Protein AF-A0A933Z7Z1-F1 (afdb_monomer_lite)

Structure (mmCIF, N/CA/C/O backbone):
data_AF-A0A933Z7Z1-F1
#
_entry.id   AF-A0A933Z7Z1-F1
#
loop_
_atom_site.group_PDB
_atom_site.id
_atom_site.type_symbol
_atom_site.label_atom_id
_atom_site.label_alt_id
_atom_site.label_comp_id
_atom_site.label_asym_id
_atom_site.label_entity_id
_atom_site.label_seq_id
_atom_site.pdbx_PDB_ins_code
_atom_site.Cartn_x
_atom_site.Cartn_y
_atom_site.Cartn_z
_atom_site.occupancy
_atom_site.B_iso_or_equiv
_atom_site.auth_seq_id
_atom_site.auth_comp_id
_atom_site.auth_asym_id
_atom_site.auth_atom_id
_atom_site.pdbx_PDB_model_num
ATOM 1 N N . MET A 1 1 ? -9.895 -40.634 -43.047 1.00 36.59 1 MET A N 1
ATOM 2 C CA . MET A 1 1 ? -11.285 -40.213 -43.325 1.00 36.59 1 MET A CA 1
ATOM 3 C C . MET A 1 1 ? -11.579 -38.973 -42.491 1.00 36.59 1 MET A C 1
ATOM 5 O O . MET A 1 1 ? -11.806 -39.100 -41.298 1.00 36.59 1 MET A O 1
ATOM 9 N N . ALA A 1 2 ? -11.472 -37.780 -43.078 1.00 36.31 2 ALA A N 1
ATOM 10 C CA . ALA A 1 2 ? -11.811 -36.529 -42.400 1.00 36.31 2 ALA A CA 1
ATOM 11 C C . ALA A 1 2 ? -13.317 -36.287 -42.563 1.00 36.31 2 ALA A C 1
ATOM 13 O O . ALA A 1 2 ? -13.794 -36.139 -43.687 1.00 36.31 2 ALA A O 1
ATOM 14 N N . GLN A 1 3 ? -14.076 -36.314 -41.466 1.00 49.69 3 GLN A N 1
ATOM 15 C CA . GLN A 1 3 ? -15.500 -35.992 -41.510 1.00 49.69 3 GLN A CA 1
ATOM 16 C C . GLN A 1 3 ? -15.696 -34.476 -41.423 1.00 49.69 3 GLN A C 1
ATOM 18 O O . GLN A 1 3 ? -15.284 -33.830 -40.462 1.00 49.69 3 GLN A O 1
ATOM 23 N N . ASN A 1 4 ? -16.332 -33.918 -42.453 1.00 44.47 4 ASN A N 1
ATOM 24 C CA . ASN A 1 4 ? -16.727 -32.517 -42.530 1.00 44.47 4 ASN A CA 1
ATOM 25 C C . ASN A 1 4 ? -17.826 -32.217 -41.500 1.00 44.47 4 ASN A C 1
ATOM 27 O O . ASN A 1 4 ? -18.989 -32.570 -41.700 1.00 44.47 4 ASN A O 1
ATOM 31 N N . ILE A 1 5 ? -17.478 -31.522 -40.416 1.00 64.44 5 ILE A N 1
ATOM 32 C CA . ILE A 1 5 ? -18.465 -30.954 -39.492 1.00 64.44 5 ILE A CA 1
ATOM 33 C C . ILE A 1 5 ? -19.150 -29.784 -40.204 1.00 64.44 5 ILE A C 1
ATOM 35 O O . ILE A 1 5 ? -18.519 -28.783 -40.543 1.00 64.44 5 ILE A O 1
ATOM 39 N N . SER A 1 6 ? -20.454 -29.905 -40.462 1.00 68.56 6 SER A N 1
ATOM 40 C CA . SER A 1 6 ? -21.201 -28.836 -41.130 1.00 68.56 6 SER A CA 1
ATOM 41 C C . SER A 1 6 ? -21.311 -27.593 -40.237 1.00 68.56 6 SER A C 1
ATOM 43 O O . SER A 1 6 ? -21.517 -27.690 -39.025 1.00 68.56 6 SER A O 1
ATOM 45 N N . ARG A 1 7 ? -21.266 -26.403 -40.852 1.00 59.22 7 ARG A N 1
ATOM 46 C CA . ARG A 1 7 ? -21.430 -25.095 -40.182 1.00 59.22 7 ARG A CA 1
ATOM 47 C C . ARG A 1 7 ? -22.695 -24.997 -39.313 1.00 59.22 7 ARG A C 1
ATOM 49 O O . ARG A 1 7 ? -22.734 -24.225 -38.362 1.00 59.22 7 ARG A O 1
ATOM 56 N N . ARG A 1 8 ? -23.721 -25.805 -39.601 1.00 59.16 8 ARG A N 1
ATOM 57 C CA . ARG A 1 8 ? -24.982 -25.843 -38.846 1.00 59.16 8 ARG A CA 1
ATOM 58 C C . ARG A 1 8 ? -24.877 -26.662 -37.547 1.00 59.16 8 ARG A C 1
ATOM 60 O O . ARG A 1 8 ? -25.609 -26.376 -36.606 1.00 59.16 8 ARG A O 1
ATOM 67 N N . ALA A 1 9 ? -23.957 -27.628 -37.472 1.00 55.75 9 ALA A N 1
ATOM 68 C CA . ALA A 1 9 ? -23.668 -28.374 -36.244 1.00 55.75 9 ALA A CA 1
ATOM 69 C C . ALA A 1 9 ? -22.884 -27.515 -35.239 1.00 55.75 9 ALA A C 1
ATOM 71 O O . ALA A 1 9 ? -23.232 -27.507 -34.064 1.00 55.75 9 ALA A O 1
ATOM 72 N N . PHE A 1 10 ? -21.926 -26.710 -35.717 1.00 57.19 10 PHE A N 1
ATOM 73 C CA . PHE A 1 10 ? -21.136 -25.790 -34.887 1.00 57.19 10 PHE A CA 1
ATOM 74 C C . PHE A 1 10 ? -21.999 -24.721 -34.191 1.00 57.19 10 PHE A C 1
ATOM 76 O O . PHE A 1 10 ? -21.792 -24.407 -33.023 1.00 57.19 10 PHE A O 1
ATOM 83 N N . LEU A 1 11 ? -23.023 -24.202 -34.878 1.00 54.31 11 LEU A N 1
ATOM 84 C CA . LEU A 1 11 ? -23.944 -23.217 -34.296 1.00 54.31 11 LEU A CA 1
ATOM 85 C C . LEU A 1 11 ? -24.922 -23.829 -33.279 1.00 54.31 11 LEU A C 1
ATOM 87 O O . LEU A 1 11 ? -25.350 -23.134 -32.362 1.00 54.31 11 LEU A O 1
ATOM 91 N N . LYS A 1 12 ? -25.253 -25.124 -33.391 1.00 45.31 12 LYS A N 1
ATOM 92 C CA . LYS A 1 12 ? -26.105 -25.809 -32.405 1.00 45.31 12 LYS A CA 1
ATOM 93 C C . LYS A 1 12 ? -25.340 -26.210 -31.143 1.00 45.31 12 LYS A C 1
ATOM 95 O O . LYS A 1 12 ? -25.889 -26.062 -30.058 1.00 45.31 12 LYS A O 1
ATOM 100 N N . THR A 1 13 ? -24.088 -26.654 -31.260 1.00 46.94 13 THR A N 1
ATOM 101 C CA . THR A 1 13 ? -23.236 -26.930 -30.089 1.00 46.94 13 THR A CA 1
ATOM 102 C C . THR A 1 13 ? -22.734 -25.654 -29.410 1.00 46.94 13 THR A C 1
ATOM 104 O O . THR A 1 13 ? -22.536 -25.653 -28.196 1.00 46.94 13 THR A O 1
ATOM 107 N N . GLY A 1 14 ? -22.605 -24.545 -30.150 1.00 41.88 14 GLY A N 1
ATOM 108 C CA . GLY A 1 14 ? -22.249 -23.236 -29.594 1.00 41.88 14 GLY A CA 1
ATOM 109 C C . GLY A 1 14 ? -23.313 -22.628 -28.672 1.00 41.88 14 GLY A C 1
ATOM 110 O O . GLY A 1 14 ? -22.961 -21.972 -27.695 1.00 41.88 14 GLY A O 1
ATOM 111 N N . LEU A 1 15 ? -24.606 -22.885 -28.913 1.00 38.09 15 LEU A N 1
ATOM 112 C CA . LEU A 1 15 ? -25.681 -22.349 -28.064 1.00 38.09 15 LEU A CA 1
ATOM 113 C C . LEU A 1 15 ? -25.912 -23.141 -26.767 1.00 38.09 15 LEU A C 1
ATOM 115 O O . LEU A 1 15 ? -26.429 -22.581 -25.805 1.00 38.09 15 LEU A O 1
ATOM 119 N N . THR A 1 16 ? -25.507 -24.409 -26.691 1.00 37.62 16 THR A N 1
ATOM 120 C CA . THR A 1 16 ? -25.657 -25.215 -25.465 1.00 37.62 16 THR A CA 1
ATOM 121 C C . THR A 1 16 ? -24.509 -25.032 -24.470 1.00 37.62 16 THR A C 1
ATOM 123 O O . THR A 1 16 ? -24.689 -25.303 -23.287 1.00 37.62 16 THR A O 1
ATOM 126 N N . ALA A 1 17 ? -23.353 -24.515 -24.902 1.00 36.75 17 ALA A N 1
ATOM 127 C CA . ALA A 1 17 ? -22.234 -24.203 -24.004 1.00 36.75 17 ALA A CA 1
ATOM 128 C C . ALA A 1 17 ? -22.398 -22.857 -23.267 1.00 36.75 17 ALA A C 1
ATOM 130 O O . ALA A 1 17 ? -21.801 -22.658 -22.213 1.00 36.75 17 ALA A O 1
ATOM 131 N N . ALA A 1 18 ? -23.243 -21.951 -23.774 1.00 34.75 18 ALA A N 1
ATOM 132 C CA . ALA A 1 18 ? -23.490 -20.646 -23.153 1.00 34.75 18 ALA A CA 1
ATOM 133 C C . ALA A 1 18 ? -24.500 -20.690 -21.986 1.00 34.75 18 ALA A C 1
ATOM 135 O O . ALA A 1 18 ? -24.537 -19.768 -21.178 1.00 34.75 18 ALA A O 1
ATOM 136 N N . ALA A 1 19 ? -25.294 -21.760 -21.861 1.00 34.62 19 ALA A N 1
ATOM 137 C CA . ALA A 1 19 ? -26.296 -21.899 -20.797 1.00 34.62 19 ALA A CA 1
ATOM 138 C C . ALA A 1 19 ? -25.799 -22.688 -19.566 1.00 34.62 19 ALA A C 1
ATOM 140 O O . ALA A 1 19 ? -26.445 -22.668 -18.523 1.00 34.62 19 ALA A O 1
ATOM 141 N N . GLY A 1 20 ? -24.651 -23.373 -19.661 1.00 32.94 20 GLY A N 1
ATOM 142 C CA . GLY A 1 20 ? -24.144 -24.262 -18.605 1.00 32.94 20 GLY A CA 1
ATOM 143 C C . GLY A 1 20 ? -23.295 -23.594 -17.517 1.00 32.94 20 GLY A C 1
ATOM 144 O O . GLY A 1 20 ? -23.091 -24.186 -16.463 1.00 32.94 20 GLY A O 1
ATOM 145 N N . LEU A 1 21 ? -22.819 -22.362 -17.732 1.00 36.06 21 LEU A N 1
ATOM 146 C CA . LEU A 1 21 ? -21.981 -21.642 -16.757 1.00 36.06 21 LEU A CA 1
ATOM 147 C C . LEU A 1 21 ? -22.783 -20.842 -15.717 1.00 36.06 21 LEU A C 1
ATOM 149 O O . LEU A 1 21 ? -22.199 -20.267 -14.805 1.00 36.06 21 LEU A O 1
ATOM 153 N N . ALA A 1 22 ? -24.114 -20.827 -15.810 1.00 36.66 22 ALA A N 1
ATOM 154 C CA . ALA A 1 22 ? -24.971 -20.124 -14.854 1.00 36.66 22 ALA A CA 1
ATOM 155 C C . ALA A 1 22 ? -25.297 -20.938 -13.582 1.00 36.66 22 ALA A C 1
ATOM 157 O O . ALA A 1 22 ? -25.955 -20.415 -12.687 1.00 36.66 22 ALA A O 1
ATOM 158 N N . ALA A 1 23 ? -24.866 -22.205 -13.483 1.00 36.06 23 ALA A N 1
ATOM 159 C CA . ALA A 1 23 ? -25.352 -23.141 -12.459 1.00 36.06 23 ALA A CA 1
ATOM 160 C C . ALA A 1 23 ? -24.301 -23.650 -11.450 1.00 36.06 23 ALA A C 1
ATOM 162 O O . ALA A 1 23 ? -24.618 -24.505 -10.627 1.00 36.06 23 ALA A O 1
ATOM 163 N N . THR A 1 24 ? -23.078 -23.114 -11.436 1.00 37.88 24 THR A N 1
ATOM 164 C CA . THR A 1 24 ? -22.160 -23.285 -10.295 1.00 37.88 24 THR A CA 1
ATOM 165 C C . THR A 1 24 ? -22.163 -21.999 -9.486 1.00 37.88 24 THR A C 1
ATOM 167 O O . THR A 1 24 ? -21.367 -21.095 -9.732 1.00 37.88 24 THR A O 1
ATOM 170 N N . GLY A 1 25 ? -23.114 -21.899 -8.557 1.00 39.38 25 GLY A N 1
ATOM 171 C CA . GLY A 1 25 ? -23.265 -20.785 -7.627 1.00 39.38 25 GLY A CA 1
ATOM 172 C C . GLY A 1 25 ? -22.107 -20.677 -6.635 1.00 39.38 25 GLY A C 1
ATOM 173 O O . GLY A 1 25 ? -22.292 -20.884 -5.440 1.00 39.38 25 GLY A O 1
ATOM 174 N N . LEU A 1 26 ? -20.922 -20.299 -7.112 1.00 36.47 26 LEU A N 1
ATOM 175 C CA . LEU A 1 26 ? -20.020 -19.497 -6.299 1.00 36.47 26 LEU A CA 1
ATOM 176 C C . LEU A 1 26 ? -20.703 -18.140 -6.166 1.00 36.47 26 LEU A C 1
ATOM 178 O O . LEU A 1 26 ? -20.821 -17.400 -7.141 1.00 36.47 26 LEU A O 1
ATOM 182 N N . ALA A 1 27 ? -21.246 -17.869 -4.981 1.00 39.47 27 ALA A N 1
ATOM 183 C CA . ALA A 1 27 ? -21.868 -16.594 -4.676 1.00 39.47 27 ALA A CA 1
ATOM 184 C C . ALA A 1 27 ? -20.870 -15.473 -4.994 1.00 39.47 27 ALA A C 1
ATOM 186 O O . ALA A 1 27 ? -19.866 -15.299 -4.302 1.00 39.47 27 ALA A O 1
ATOM 187 N N . LEU A 1 28 ? -21.142 -14.724 -6.063 1.00 41.91 28 LEU A N 1
ATOM 188 C CA . LEU A 1 28 ? -20.469 -13.460 -6.311 1.00 41.91 28 LEU A CA 1
ATOM 189 C C . LEU A 1 28 ? -20.727 -12.575 -5.082 1.00 41.91 28 LEU A C 1
ATOM 191 O O . LEU A 1 28 ? -21.883 -12.465 -4.656 1.00 41.91 28 LEU A O 1
ATOM 195 N N . PRO A 1 29 ? -19.706 -11.941 -4.481 1.00 46.06 29 PRO A N 1
ATOM 196 C CA . PRO A 1 29 ? -19.965 -10.970 -3.435 1.00 46.06 29 PRO A CA 1
ATOM 197 C C . PRO A 1 29 ? -20.812 -9.844 -4.038 1.00 46.06 29 PRO A C 1
ATOM 199 O O . PRO A 1 29 ? -20.344 -9.111 -4.911 1.00 46.06 29 PRO A O 1
ATOM 202 N N . GLN A 1 30 ? -22.060 -9.705 -3.569 1.00 50.44 30 GLN A N 1
ATOM 203 C CA . GLN A 1 30 ? -23.036 -8.709 -4.047 1.00 50.44 30 GLN A CA 1
ATOM 204 C C . GLN A 1 30 ? -22.441 -7.292 -4.135 1.00 50.44 30 GLN A C 1
ATOM 206 O O . GLN A 1 30 ? -22.813 -6.509 -5.004 1.00 50.44 30 GLN A O 1
ATOM 211 N N . ALA A 1 31 ? -21.459 -6.988 -3.284 1.00 51.28 31 ALA A N 1
ATOM 212 C CA . ALA A 1 31 ? -20.753 -5.716 -3.231 1.00 51.28 31 ALA A CA 1
ATOM 213 C C . ALA A 1 31 ? -19.962 -5.353 -4.506 1.00 51.28 31 ALA A C 1
ATOM 215 O O . ALA A 1 31 ? -19.773 -4.167 -4.768 1.00 51.28 31 ALA A O 1
ATOM 216 N N . VAL A 1 32 ? -19.506 -6.331 -5.303 1.00 49.47 32 VAL A N 1
ATOM 217 C CA . VAL A 1 32 ? -18.776 -6.057 -6.559 1.00 49.47 32 VAL A CA 1
ATOM 218 C C . VAL A 1 32 ? -19.749 -5.775 -7.710 1.00 49.47 32 VAL A C 1
ATOM 220 O O . VAL A 1 32 ? -19.491 -4.901 -8.530 1.00 49.47 32 VAL A O 1
ATOM 223 N N . GLN A 1 33 ? -20.905 -6.449 -7.746 1.00 44.88 33 GLN A N 1
ATOM 224 C CA . GLN A 1 33 ? -21.958 -6.171 -8.734 1.00 44.88 33 GLN A CA 1
ATOM 225 C C . GLN A 1 33 ? -22.752 -4.893 -8.419 1.00 44.88 33 GLN A C 1
ATOM 227 O O . GLN A 1 33 ? -23.201 -4.219 -9.343 1.00 44.88 33 GLN A O 1
ATOM 232 N N . ALA A 1 34 ? -22.901 -4.528 -7.141 1.00 42.06 34 ALA A N 1
ATOM 233 C CA . ALA A 1 34 ? -23.655 -3.347 -6.713 1.00 42.06 34 ALA A CA 1
ATOM 234 C C . ALA A 1 34 ? -22.968 -2.003 -7.038 1.00 42.06 34 ALA A C 1
ATOM 236 O O . ALA A 1 34 ? -23.604 -0.958 -6.933 1.00 42.06 34 ALA A O 1
ATOM 237 N N . SER A 1 35 ? -21.695 -1.992 -7.456 1.00 49.31 35 SER A N 1
ATOM 238 C CA . SER A 1 35 ? -20.948 -0.754 -7.728 1.00 49.31 35 SER A CA 1
ATOM 239 C C . SER A 1 35 ? -21.097 -0.216 -9.156 1.00 49.31 35 SER A C 1
ATOM 241 O O . SER A 1 35 ? -20.212 0.508 -9.616 1.00 49.31 35 SER A O 1
ATOM 243 N N . GLN A 1 36 ? -22.167 -0.563 -9.878 1.00 49.28 36 GLN A N 1
ATOM 244 C CA . GLN A 1 36 ? -22.461 -0.008 -11.207 1.00 49.28 36 GLN A CA 1
ATOM 245 C C . GLN A 1 36 ? -22.639 1.525 -11.097 1.00 49.28 36 GLN A C 1
ATOM 247 O O . GLN A 1 36 ? -23.745 2.019 -10.904 1.00 49.28 36 GLN A O 1
ATOM 252 N N . GLY A 1 37 ? -21.527 2.271 -11.158 1.00 58.31 37 GLY A N 1
ATOM 253 C CA . GLY A 1 37 ? -21.463 3.736 -11.110 1.00 58.31 37 GLY A CA 1
ATOM 254 C C . GLY A 1 37 ? -20.730 4.383 -9.920 1.00 58.31 37 GLY A C 1
ATOM 255 O O . GLY A 1 37 ? -20.777 5.606 -9.822 1.00 58.31 37 GLY A O 1
ATOM 256 N N . GLY A 1 38 ? -20.064 3.637 -9.024 1.00 80.50 38 GLY A N 1
ATOM 257 C CA . GLY A 1 38 ? -19.440 4.218 -7.818 1.00 80.50 38 GLY A CA 1
ATOM 258 C C . GLY A 1 38 ? -18.042 3.697 -7.469 1.00 80.50 38 GLY A C 1
ATOM 259 O O . GLY A 1 38 ? -17.636 2.615 -7.893 1.00 80.50 38 GLY A O 1
ATOM 260 N N . GLU A 1 39 ? -17.306 4.462 -6.655 1.00 91.94 39 GLU A N 1
ATOM 261 C CA . GLU A 1 39 ? -15.991 4.052 -6.153 1.00 91.94 39 GLU A CA 1
ATOM 262 C C . GLU A 1 39 ? -16.088 2.831 -5.228 1.00 91.94 39 GLU A C 1
ATOM 264 O O . GLU A 1 39 ? -16.927 2.769 -4.322 1.00 91.94 39 GLU A O 1
ATOM 269 N N . LEU A 1 40 ? -15.175 1.879 -5.421 1.00 95.38 40 LEU A N 1
ATOM 270 C CA . LEU A 1 40 ? -14.956 0.757 -4.519 1.00 95.38 40 LEU A CA 1
ATOM 271 C C . LEU A 1 40 ? -13.912 1.127 -3.467 1.00 95.38 40 LEU A C 1
ATOM 273 O O . LEU A 1 40 ? -12.827 1.607 -3.799 1.00 95.38 40 LEU A O 1
ATOM 277 N N . CYS A 1 41 ? -14.206 0.795 -2.215 1.00 97.19 41 CYS A N 1
ATOM 278 C CA . CYS A 1 41 ? -13.299 0.941 -1.087 1.00 97.19 41 CYS A CA 1
ATOM 279 C C . CYS A 1 41 ? -13.022 -0.421 -0.448 1.00 97.19 41 CYS A C 1
ATOM 281 O O . CYS A 1 41 ? -13.910 -1.269 -0.356 1.00 97.19 41 CYS A O 1
ATOM 283 N N . THR A 1 42 ? -11.781 -0.632 -0.012 1.00 98.25 42 THR A N 1
ATOM 284 C CA . THR A 1 42 ? -11.414 -1.785 0.813 1.00 98.25 42 THR A CA 1
ATOM 285 C C . THR A 1 42 ? -11.354 -1.374 2.276 1.00 98.25 42 THR A C 1
ATOM 287 O O . THR A 1 42 ? -10.596 -0.473 2.619 1.00 98.25 42 THR A O 1
ATOM 290 N N . LEU A 1 43 ? -12.105 -2.058 3.130 1.00 98.62 43 LEU A N 1
ATOM 291 C CA . LEU A 1 43 ? -12.060 -1.918 4.581 1.00 98.62 43 LEU A CA 1
ATOM 292 C C . LEU A 1 43 ? -11.219 -3.047 5.179 1.00 98.62 43 LEU A C 1
ATOM 294 O O . LEU A 1 43 ? -11.442 -4.211 4.847 1.00 98.62 43 LEU A O 1
ATOM 298 N N . LEU A 1 44 ? -10.273 -2.703 6.050 1.00 98.69 44 LEU A N 1
ATOM 299 C CA . LEU A 1 44 ? -9.429 -3.627 6.798 1.00 98.69 44 LEU A CA 1
ATOM 300 C C . LEU A 1 44 ? -9.753 -3.532 8.289 1.00 98.69 44 LEU A C 1
ATOM 302 O O . LEU A 1 44 ? -9.497 -2.506 8.913 1.00 98.69 44 LEU A O 1
ATOM 306 N N . ASP A 1 45 ? -10.282 -4.613 8.847 1.00 98.56 45 ASP A N 1
ATOM 307 C CA . ASP A 1 45 ? -10.515 -4.800 10.276 1.00 98.56 45 ASP A CA 1
ATOM 308 C C . ASP A 1 45 ? -9.301 -5.503 10.895 1.00 98.56 45 ASP A C 1
ATOM 310 O O . ASP A 1 45 ? -9.172 -6.730 10.862 1.00 98.56 45 ASP A O 1
ATOM 314 N N . LEU A 1 46 ? -8.374 -4.707 11.427 1.00 98.38 46 LEU A N 1
ATOM 315 C CA . LEU A 1 46 ? -7.090 -5.199 11.921 1.00 98.38 46 LEU A CA 1
ATOM 316 C C . LEU A 1 46 ? -7.212 -6.024 13.205 1.00 98.38 46 LEU A C 1
ATOM 318 O O . LEU A 1 46 ? -6.284 -6.761 13.525 1.00 98.38 46 LEU A O 1
ATOM 322 N N . SER A 1 47 ? -8.357 -5.978 13.895 1.00 97.75 47 SER A N 1
ATOM 323 C CA . SER A 1 47 ? -8.605 -6.823 15.072 1.00 97.75 47 SER A CA 1
ATOM 324 C C . SER A 1 47 ? -8.674 -8.319 14.739 1.00 97.75 47 SER A C 1
ATOM 326 O O . SER A 1 47 ? -8.526 -9.157 15.623 1.00 97.75 47 SER A O 1
ATOM 328 N N . LYS A 1 48 ? -8.871 -8.661 13.458 1.00 98.25 48 LYS A N 1
ATOM 329 C CA . LYS A 1 48 ? -8.973 -10.040 12.960 1.00 98.25 48 LYS A CA 1
ATOM 330 C C . LYS A 1 48 ? -7.666 -10.591 12.394 1.00 98.25 48 LYS A C 1
ATOM 332 O O . LYS A 1 48 ? -7.610 -11.759 12.013 1.00 98.25 48 LYS A O 1
ATOM 337 N N . CYS A 1 49 ? -6.636 -9.762 12.215 1.00 98.19 49 CYS A N 1
ATOM 338 C CA . CYS A 1 49 ? -5.439 -10.199 11.504 1.00 98.19 49 CYS A CA 1
ATOM 339 C C . CYS A 1 49 ? -4.553 -11.061 12.406 1.00 98.19 49 CYS A C 1
ATOM 341 O O . CYS A 1 49 ? -4.109 -10.604 13.448 1.00 98.19 49 CYS A O 1
ATOM 343 N N . ILE A 1 50 ? -4.266 -12.288 11.965 1.00 97.75 50 ILE A N 1
ATOM 344 C CA . ILE A 1 50 ? -3.475 -13.284 12.712 1.00 97.75 50 ILE A CA 1
ATOM 345 C C . ILE A 1 50 ? -2.035 -13.435 12.200 1.00 97.75 50 ILE A C 1
ATOM 347 O O . ILE A 1 50 ? -1.406 -14.459 12.431 1.00 97.75 50 ILE A O 1
ATOM 351 N N . GLY A 1 51 ? -1.539 -12.504 11.381 1.00 97.44 51 GLY A N 1
ATOM 352 C CA . GLY A 1 51 ? -0.138 -12.565 10.945 1.00 97.44 51 GLY A CA 1
ATOM 353 C C . GLY A 1 51 ? 0.196 -13.621 9.876 1.00 97.44 51 GLY A C 1
ATOM 354 O O . GLY A 1 51 ? 1.359 -13.766 9.538 1.00 97.44 51 GLY A O 1
ATOM 355 N N . CYS A 1 52 ? -0.780 -14.353 9.320 1.00 97.25 52 CYS A N 1
ATOM 356 C CA . CYS A 1 52 ? -0.525 -15.549 8.487 1.00 97.25 52 CYS A CA 1
ATOM 357 C C . CYS A 1 52 ? 0.045 -15.320 7.072 1.00 97.25 52 CYS A C 1
ATOM 359 O O . CYS A 1 52 ? 0.223 -16.288 6.348 1.00 97.25 52 CYS A O 1
ATOM 361 N N . GLU A 1 53 ? 0.228 -14.071 6.632 1.00 97.12 53 GLU A N 1
ATOM 362 C CA . GLU A 1 53 ? 0.774 -13.695 5.309 1.00 97.12 53 GLU A CA 1
ATOM 363 C C . GLU A 1 53 ? 0.090 -14.250 4.037 1.00 97.12 53 GLU A C 1
ATOM 365 O O . GLU A 1 53 ? 0.437 -13.814 2.943 1.00 97.12 53 GLU A O 1
ATOM 370 N N . ALA A 1 54 ? -0.982 -15.047 4.129 1.00 97.75 54 ALA A N 1
ATOM 371 C CA . ALA A 1 54 ? -1.705 -15.591 2.965 1.00 97.75 54 ALA A CA 1
ATOM 372 C C . ALA A 1 54 ? -2.113 -14.522 1.925 1.00 97.75 54 ALA A C 1
ATOM 374 O O . ALA A 1 54 ? -2.130 -14.752 0.716 1.00 97.75 54 ALA A O 1
ATOM 375 N N . CYS A 1 55 ? -2.421 -13.303 2.383 1.00 97.06 55 CYS A N 1
ATOM 376 C CA . CYS A 1 55 ? -2.745 -12.186 1.498 1.00 97.06 55 CYS A CA 1
ATOM 377 C C . CYS A 1 55 ? -1.539 -11.671 0.687 1.00 97.06 55 CYS A C 1
ATOM 379 O O . CYS A 1 55 ? -1.723 -11.226 -0.451 1.00 97.06 55 CYS A O 1
ATOM 381 N N . VAL A 1 56 ? -0.335 -11.726 1.267 1.00 96.69 56 VAL A N 1
ATOM 382 C CA . VAL A 1 56 ? 0.939 -11.369 0.634 1.00 96.69 56 VAL A CA 1
ATOM 383 C C . VAL A 1 56 ? 1.268 -12.421 -0.415 1.00 96.69 56 VAL A C 1
ATOM 385 O O . VAL A 1 56 ? 1.404 -12.069 -1.585 1.00 96.69 56 VAL A O 1
ATOM 388 N N . GLU A 1 57 ? 1.286 -13.698 -0.031 1.00 95.75 57 GLU A N 1
ATOM 389 C CA . GLU A 1 57 ? 1.572 -14.832 -0.919 1.00 95.75 57 GLU A CA 1
ATOM 390 C C . GLU A 1 57 ? 0.663 -14.826 -2.153 1.00 95.75 57 GLU A C 1
ATOM 392 O O . GLU A 1 57 ? 1.150 -14.725 -3.281 1.00 95.75 57 GLU A O 1
ATOM 397 N N . ALA A 1 58 ? -0.658 -14.758 -1.955 1.00 96.44 58 ALA A N 1
ATOM 398 C CA . ALA A 1 58 ? -1.622 -14.729 -3.053 1.00 96.44 58 ALA A CA 1
ATOM 399 C C . ALA A 1 58 ? -1.442 -13.515 -3.988 1.00 96.44 58 ALA A C 1
ATOM 401 O O . ALA A 1 58 ? -1.704 -13.586 -5.192 1.00 96.44 58 ALA A O 1
ATOM 402 N N . CYS A 1 59 ? -0.993 -12.367 -3.462 1.00 96.12 59 CYS A N 1
ATOM 403 C CA . CYS A 1 59 ? -0.674 -11.198 -4.283 1.00 96.12 59 CYS A CA 1
ATOM 404 C C . CYS A 1 59 ? 0.592 -11.422 -5.121 1.00 96.12 59 CYS A C 1
ATOM 406 O O . CYS A 1 59 ? 0.638 -11.011 -6.286 1.00 96.12 59 CYS A O 1
ATOM 408 N N . ARG A 1 60 ? 1.613 -12.055 -4.535 1.00 93.50 60 ARG A N 1
ATOM 409 C CA . ARG A 1 60 ? 2.885 -12.358 -5.198 1.00 93.50 60 ARG A CA 1
ATOM 410 C C . ARG A 1 60 ? 2.691 -13.368 -6.321 1.00 93.50 60 ARG A C 1
ATOM 412 O O . ARG A 1 60 ? 3.080 -13.091 -7.456 1.00 93.50 60 ARG A O 1
ATOM 419 N N . GLU A 1 61 ? 2.025 -14.478 -6.034 1.00 93.81 61 GLU A N 1
ATOM 420 C CA . GLU A 1 61 ? 1.749 -15.535 -7.009 1.00 93.81 61 GLU A CA 1
ATOM 421 C C . GLU A 1 61 ? 0.975 -15.005 -8.217 1.00 93.81 61 GLU A C 1
ATOM 423 O O . GLU A 1 61 ? 1.367 -15.232 -9.360 1.00 93.81 61 GLU A O 1
ATOM 428 N N . GLN A 1 62 ? -0.082 -14.223 -7.975 1.00 93.69 62 GLN A N 1
ATOM 429 C CA . GLN A 1 62 ? -0.948 -13.742 -9.047 1.00 93.69 62 GLN A CA 1
ATOM 430 C C . GLN A 1 62 ? -0.295 -12.667 -9.930 1.00 93.69 62 GLN A C 1
ATOM 432 O O . GLN A 1 62 ? -0.563 -12.637 -11.132 1.00 93.69 62 GLN A O 1
ATOM 437 N N . TRP A 1 63 ? 0.489 -11.749 -9.350 1.00 92.50 63 TRP A N 1
ATOM 438 C CA . TRP A 1 63 ? 0.888 -10.509 -10.038 1.00 92.50 63 TRP A CA 1
ATOM 439 C C . TRP A 1 63 ? 2.391 -10.314 -10.212 1.00 92.50 63 TRP A C 1
ATOM 441 O O . TRP A 1 63 ? 2.797 -9.368 -10.887 1.00 92.50 63 TRP A O 1
ATOM 451 N N . GLN A 1 64 ? 3.227 -11.148 -9.590 1.00 84.25 64 GLN A N 1
ATOM 452 C CA . GLN A 1 64 ? 4.667 -10.885 -9.513 1.00 84.25 64 GLN A CA 1
ATOM 453 C C . GLN A 1 64 ? 5.527 -11.984 -10.143 1.00 84.25 64 GLN A C 1
ATOM 455 O O . GLN A 1 64 ? 6.643 -11.687 -10.568 1.00 84.25 64 GLN A O 1
ATOM 460 N N . ALA A 1 65 ? 5.006 -13.207 -10.292 1.00 76.62 65 ALA A N 1
ATOM 461 C CA . ALA A 1 65 ? 5.740 -14.338 -10.868 1.00 76.62 65 ALA A CA 1
ATOM 462 C C . ALA A 1 65 ? 6.197 -14.121 -12.330 1.00 76.62 65 ALA A C 1
ATOM 464 O O . ALA A 1 65 ? 7.213 -14.672 -12.739 1.00 76.62 65 ALA A O 1
ATOM 465 N N . GLY A 1 66 ? 5.483 -13.300 -13.110 1.00 80.06 66 GLY A N 1
ATOM 466 C CA . GLY A 1 66 ? 5.754 -13.064 -14.538 1.00 80.06 66 GLY A CA 1
ATOM 467 C C . GLY A 1 66 ? 6.446 -11.739 -14.879 1.00 80.06 66 GLY A C 1
ATOM 468 O O . GLY A 1 66 ? 6.431 -11.331 -16.038 1.00 80.06 66 GLY A O 1
ATOM 469 N N . LEU A 1 67 ? 6.989 -11.011 -13.897 1.00 89.06 67 LEU A N 1
ATOM 470 C CA . LEU A 1 67 ? 7.576 -9.690 -14.155 1.00 89.06 67 LEU A CA 1
ATOM 471 C C . LEU A 1 67 ? 8.921 -9.805 -14.900 1.00 89.06 67 LEU A C 1
ATOM 473 O O . LEU A 1 67 ? 9.755 -10.622 -14.507 1.00 89.06 67 LEU A O 1
ATOM 477 N N . PRO A 1 68 ? 9.175 -8.957 -15.920 1.00 88.25 68 PRO A N 1
ATOM 478 C CA . PRO A 1 68 ? 10.362 -9.067 -16.760 1.00 88.25 68 PRO A CA 1
ATOM 479 C C . PRO A 1 68 ? 11.645 -8.789 -15.977 1.00 88.25 68 PRO A C 1
ATOM 481 O O . PRO A 1 68 ? 11.680 -7.915 -15.099 1.00 88.25 68 PRO A O 1
ATOM 484 N N . ASP A 1 69 ? 12.707 -9.500 -16.350 1.00 90.81 69 ASP A N 1
ATOM 485 C CA . ASP A 1 69 ? 14.063 -9.211 -15.899 1.00 90.81 69 ASP A CA 1
ATOM 486 C C . ASP A 1 69 ? 14.606 -7.936 -16.555 1.00 90.81 69 ASP A C 1
ATOM 488 O O . ASP A 1 69 ? 14.253 -7.620 -17.696 1.00 90.81 69 ASP A O 1
ATOM 492 N N . PRO A 1 70 ? 15.457 -7.171 -15.850 1.00 93.19 70 PRO A N 1
ATOM 493 C CA . PRO A 1 70 ? 16.042 -5.979 -16.430 1.00 93.19 70 PRO A CA 1
ATOM 494 C C . PRO A 1 70 ? 17.066 -6.307 -17.518 1.00 93.19 70 PRO A C 1
ATOM 496 O O . PRO A 1 70 ? 17.828 -7.267 -17.421 1.00 93.19 70 PRO A O 1
ATOM 499 N N . ALA A 1 71 ? 17.140 -5.438 -18.523 1.00 88.44 71 ALA A N 1
ATOM 500 C CA . ALA A 1 71 ? 18.177 -5.461 -19.540 1.00 88.44 71 ALA A CA 1
ATOM 501 C C . ALA A 1 71 ? 19.574 -5.291 -18.917 1.00 88.44 71 ALA A C 1
ATOM 503 O O . ALA A 1 71 ? 19.788 -4.455 -18.032 1.00 88.44 71 ALA A O 1
ATOM 504 N N . GLY A 1 72 ? 20.540 -6.061 -19.422 1.00 83.56 72 GLY A N 1
ATOM 505 C CA . GLY A 1 72 ? 21.943 -5.986 -19.022 1.00 83.56 72 GLY A CA 1
ATOM 506 C C . GLY A 1 72 ? 22.835 -5.457 -20.152 1.00 83.56 72 GLY A C 1
ATOM 507 O O . GLY A 1 72 ? 22.791 -6.029 -21.240 1.00 83.56 72 GLY A O 1
ATOM 508 N N . PRO A 1 73 ? 23.681 -4.428 -19.921 1.00 89.06 73 PRO A N 1
ATOM 509 C CA . PRO A 1 73 ? 23.729 -3.536 -18.755 1.00 89.06 73 PRO A CA 1
ATOM 510 C C . PRO A 1 73 ? 22.588 -2.499 -18.749 1.00 89.06 73 PRO A C 1
ATOM 512 O O . PRO A 1 73 ? 22.164 -2.029 -19.803 1.00 89.06 73 PRO A O 1
ATOM 515 N N . ILE A 1 74 ? 22.139 -2.073 -17.558 1.00 92.88 74 ILE A N 1
ATOM 516 C CA . ILE A 1 74 ? 21.103 -1.033 -17.427 1.00 92.88 74 ILE A CA 1
ATOM 517 C C . ILE A 1 74 ? 21.644 0.308 -17.960 1.00 92.88 74 ILE A C 1
ATOM 519 O O . ILE A 1 74 ? 22.658 0.801 -17.444 1.00 92.88 74 ILE A O 1
ATOM 523 N N . PRO A 1 75 ? 20.971 0.939 -18.942 1.00 90.25 75 PRO A N 1
ATOM 524 C CA . PRO A 1 75 ? 21.398 2.225 -19.477 1.00 90.25 75 PRO A CA 1
ATOM 525 C C . PRO A 1 75 ? 21.433 3.310 -18.398 1.00 90.25 75 PRO A C 1
ATOM 527 O O . PRO A 1 75 ? 20.495 3.468 -17.617 1.00 90.25 75 PRO A O 1
ATOM 530 N N . ARG A 1 76 ? 22.518 4.090 -18.366 1.00 89.94 76 ARG A N 1
ATOM 531 C CA . ARG A 1 76 ? 22.629 5.266 -17.493 1.00 89.94 76 ARG A CA 1
ATOM 532 C C . ARG A 1 76 ? 22.013 6.482 -18.169 1.00 89.94 76 ARG A C 1
ATOM 534 O O . ARG A 1 76 ? 22.289 6.738 -19.340 1.00 89.94 76 ARG A O 1
ATOM 541 N N . SER A 1 77 ? 21.256 7.268 -17.404 1.00 88.00 77 SER A N 1
ATOM 542 C CA . SER A 1 77 ? 20.731 8.542 -17.890 1.00 88.00 77 SER A CA 1
ATOM 543 C C . SER A 1 77 ? 21.875 9.498 -18.262 1.00 88.00 77 SER A C 1
ATOM 545 O O . SER A 1 77 ? 22.885 9.567 -17.558 1.00 88.00 77 SER A O 1
ATOM 547 N N . LEU A 1 78 ? 21.702 10.292 -19.314 1.00 86.75 78 LEU A N 1
ATOM 548 C CA . LEU A 1 78 ? 22.604 11.350 -19.747 1.00 86.75 78 LEU A CA 1
ATOM 549 C C . LEU A 1 78 ? 21.888 12.703 -19.634 1.00 86.75 78 LEU A C 1
ATOM 551 O O . LEU A 1 78 ? 20.940 12.964 -20.373 1.00 86.75 78 LEU A O 1
ATOM 555 N N . PRO A 1 79 ? 22.332 13.598 -18.732 1.00 83.44 79 PRO A N 1
ATOM 556 C CA . PRO A 1 79 ? 23.428 13.437 -17.767 1.00 83.44 79 PRO A CA 1
ATOM 557 C C . PRO A 1 79 ? 23.088 12.455 -16.620 1.00 83.44 79 PRO A C 1
ATOM 559 O O . PRO A 1 79 ? 21.906 12.242 -16.334 1.00 83.44 79 PRO A O 1
ATOM 562 N N . PRO A 1 80 ? 24.096 11.894 -15.916 1.00 83.81 80 PRO A N 1
ATOM 563 C CA . PRO A 1 80 ? 23.915 10.848 -14.899 1.00 83.81 80 PRO A CA 1
ATOM 564 C C . PRO A 1 80 ? 23.373 11.419 -13.583 1.00 83.81 80 PRO A C 1
ATOM 566 O O . PRO A 1 80 ? 24.081 11.519 -12.585 1.00 83.81 80 PRO A O 1
ATOM 569 N N . ARG A 1 81 ? 22.115 11.866 -13.600 1.00 82.06 81 ARG A N 1
ATOM 570 C CA . ARG A 1 81 ? 21.443 12.480 -12.446 1.00 82.06 81 ARG A CA 1
ATOM 571 C C . ARG A 1 81 ? 20.447 11.559 -11.774 1.00 82.06 81 ARG A C 1
ATOM 573 O O . ARG A 1 81 ? 20.213 11.718 -10.581 1.00 82.06 81 ARG A O 1
ATOM 580 N N . VAL A 1 82 ? 19.836 10.647 -12.527 1.00 84.81 82 VAL A N 1
ATOM 581 C CA . VAL A 1 82 ? 18.824 9.750 -11.976 1.00 84.81 82 VAL A CA 1
ATOM 582 C C . VAL A 1 82 ? 19.523 8.463 -11.538 1.00 84.81 82 VAL A C 1
ATOM 584 O O . VAL A 1 82 ? 20.171 7.822 -12.368 1.00 84.81 82 VAL A O 1
ATOM 587 N N . PRO A 1 83 ? 19.446 8.081 -10.252 1.00 86.50 83 PRO A N 1
ATOM 588 C CA . PRO A 1 83 ? 20.067 6.851 -9.782 1.00 86.50 83 PRO A CA 1
ATOM 589 C C . PRO A 1 83 ? 19.418 5.633 -10.447 1.00 86.50 83 PRO A C 1
ATOM 591 O O . PRO A 1 83 ? 18.217 5.623 -10.724 1.00 86.50 83 PRO A O 1
ATOM 594 N N . ILE A 1 84 ? 20.206 4.590 -10.689 1.00 89.81 84 ILE A N 1
ATOM 595 C CA . ILE A 1 84 ? 19.678 3.282 -11.079 1.00 89.81 84 ILE A CA 1
ATOM 596 C C . ILE A 1 84 ? 19.140 2.614 -9.809 1.00 89.81 84 ILE A C 1
ATOM 598 O O . ILE A 1 84 ? 19.887 2.387 -8.863 1.00 89.81 84 ILE A O 1
ATOM 602 N N . GLU A 1 85 ? 17.842 2.328 -9.794 1.00 91.25 85 GLU A N 1
ATOM 603 C CA . GLU A 1 85 ? 17.179 1.475 -8.802 1.00 91.25 85 GLU A CA 1
ATOM 604 C C . GLU A 1 85 ? 17.063 0.076 -9.415 1.00 91.25 85 GLU A C 1
ATOM 606 O O . GLU A 1 85 ? 16.202 -0.148 -10.269 1.00 91.25 85 GLU A O 1
ATOM 611 N N . ASP A 1 86 ? 17.958 -0.837 -9.042 1.00 91.88 86 ASP A N 1
ATOM 612 C CA . ASP A 1 86 ? 17.914 -2.233 -9.480 1.00 91.88 86 ASP A CA 1
ATOM 613 C C . ASP A 1 86 ? 17.550 -3.146 -8.302 1.00 91.88 86 ASP A C 1
ATOM 615 O O . ASP A 1 86 ? 18.260 -3.231 -7.295 1.00 91.88 86 ASP A O 1
ATOM 619 N N . TRP A 1 87 ? 16.405 -3.810 -8.425 1.00 91.38 87 TRP A N 1
ATOM 620 C CA . TRP A 1 87 ? 15.862 -4.749 -7.448 1.00 91.38 87 TRP A CA 1
ATOM 621 C C . TRP A 1 87 ? 15.938 -6.202 -7.940 1.00 91.38 87 TRP A C 1
ATOM 623 O O . TRP A 1 87 ? 15.439 -7.097 -7.265 1.00 91.38 87 TRP A O 1
ATOM 633 N N . SER A 1 88 ? 16.581 -6.470 -9.085 1.00 89.88 88 SER A N 1
ATOM 634 C CA . SER A 1 88 ? 16.677 -7.817 -9.673 1.00 89.88 88 SER A CA 1
ATOM 635 C C . SER A 1 88 ? 17.296 -8.862 -8.744 1.00 89.88 88 SER A C 1
ATOM 637 O O . SER A 1 88 ? 16.893 -10.019 -8.775 1.00 89.88 88 SER A O 1
ATOM 639 N N . ARG A 1 89 ? 18.226 -8.444 -7.878 1.00 88.62 89 ARG A N 1
ATOM 640 C CA . ARG A 1 89 ? 18.893 -9.294 -6.875 1.00 88.62 89 ARG A CA 1
ATOM 641 C C . ARG A 1 89 ? 18.241 -9.258 -5.486 1.00 88.62 89 ARG A C 1
ATOM 643 O O . ARG A 1 89 ? 18.844 -9.737 -4.537 1.00 88.62 89 ARG A O 1
ATOM 650 N N . ARG A 1 90 ? 17.080 -8.609 -5.353 1.00 88.81 90 ARG A N 1
ATOM 651 C CA . ARG A 1 90 ? 16.365 -8.363 -4.084 1.00 88.81 90 ARG A CA 1
ATOM 652 C C . ARG A 1 90 ? 14.858 -8.631 -4.227 1.00 88.81 90 ARG A C 1
ATOM 654 O O . ARG A 1 90 ? 14.039 -7.943 -3.622 1.00 88.81 90 ARG A O 1
ATOM 661 N N . LYS A 1 91 ? 14.472 -9.574 -5.099 1.00 90.38 91 LYS A N 1
ATOM 662 C CA . LYS A 1 91 ? 13.059 -9.923 -5.381 1.00 90.38 91 LYS A CA 1
ATOM 663 C C . LYS A 1 91 ? 12.384 -10.694 -4.231 1.00 90.38 91 LYS A C 1
ATOM 665 O O . LYS A 1 91 ? 11.160 -10.820 -4.195 1.00 90.38 91 LYS A O 1
ATOM 670 N N . ASP A 1 92 ? 13.192 -11.222 -3.324 1.00 89.94 92 ASP A N 1
ATOM 671 C CA . ASP A 1 92 ? 12.838 -11.964 -2.115 1.00 89.94 92 ASP A CA 1
ATOM 672 C C . ASP A 1 92 ? 12.532 -11.060 -0.911 1.00 89.94 92 ASP A C 1
ATOM 674 O O . ASP A 1 92 ? 11.963 -11.528 0.072 1.00 89.94 92 ASP A O 1
ATOM 678 N N . VAL A 1 93 ? 12.858 -9.764 -0.992 1.00 91.31 93 VAL A N 1
ATOM 679 C CA . VAL A 1 93 ? 12.564 -8.790 0.066 1.00 91.31 93 VAL A CA 1
ATOM 680 C C . VAL A 1 93 ? 11.053 -8.625 0.221 1.00 91.31 93 VAL A C 1
ATOM 682 O O . VAL A 1 93 ? 10.373 -8.124 -0.680 1.00 91.31 93 VAL A O 1
ATOM 685 N N . GLN A 1 94 ? 10.549 -9.022 1.389 1.00 92.00 94 GLN A N 1
ATOM 686 C CA . GLN A 1 94 ? 9.118 -9.061 1.700 1.00 92.00 94 GLN A CA 1
ATOM 687 C C . GLN A 1 94 ? 8.707 -8.171 2.874 1.00 92.00 94 GLN A C 1
ATOM 689 O O . GLN A 1 94 ? 7.523 -7.979 3.090 1.00 92.00 94 GLN A O 1
ATOM 694 N N . ASP A 1 95 ? 9.647 -7.541 3.573 1.00 93.69 95 ASP A N 1
ATOM 695 C CA . ASP A 1 95 ? 9.395 -6.708 4.760 1.00 93.69 95 ASP A CA 1
ATOM 696 C C . ASP A 1 95 ? 9.041 -5.238 4.445 1.00 93.69 95 ASP A C 1
ATOM 698 O O . ASP A 1 95 ? 9.122 -4.361 5.312 1.00 93.69 95 ASP A O 1
ATOM 702 N N . ARG A 1 96 ? 8.754 -4.951 3.172 1.00 95.69 96 ARG A N 1
ATOM 703 C CA . ARG A 1 96 ? 8.445 -3.623 2.629 1.00 95.69 96 ARG A CA 1
ATOM 704 C C . ARG A 1 96 ? 7.826 -3.736 1.239 1.00 95.69 96 ARG A C 1
ATOM 706 O O . ARG A 1 96 ? 7.884 -4.780 0.583 1.00 95.69 96 ARG A O 1
ATOM 713 N N . LEU A 1 97 ? 7.315 -2.617 0.740 1.00 96.94 97 LEU A N 1
ATOM 714 C CA . LEU A 1 97 ? 6.937 -2.473 -0.660 1.00 96.94 97 LEU A CA 1
ATOM 715 C C . LEU A 1 97 ? 8.174 -2.378 -1.554 1.00 96.94 97 LEU A C 1
ATOM 717 O O . LEU A 1 97 ? 9.079 -1.584 -1.304 1.00 96.94 97 LEU A O 1
ATOM 721 N N . THR A 1 98 ? 8.172 -3.132 -2.648 1.00 95.31 98 THR A N 1
ATOM 722 C CA . THR A 1 98 ? 9.233 -3.131 -3.666 1.00 95.31 98 THR A CA 1
ATOM 723 C C . THR A 1 98 ? 8.605 -3.178 -5.067 1.00 95.31 98 THR A C 1
ATOM 725 O O . THR A 1 98 ? 7.394 -3.391 -5.208 1.00 95.31 98 THR A O 1
ATOM 728 N N . PRO A 1 99 ? 9.385 -3.026 -6.154 1.00 94.56 99 PRO A N 1
ATOM 729 C CA . PRO A 1 99 ? 8.884 -3.271 -7.509 1.00 94.56 99 PRO A CA 1
ATOM 730 C C . PRO A 1 99 ? 8.464 -4.731 -7.755 1.00 94.56 99 PRO A C 1
ATOM 732 O O . PRO A 1 99 ? 7.928 -5.036 -8.819 1.00 94.56 99 PRO A O 1
ATOM 735 N N . TYR A 1 100 ? 8.729 -5.625 -6.803 1.00 93.88 100 TYR A N 1
ATOM 736 C CA . TYR A 1 100 ? 8.378 -7.043 -6.812 1.00 93.88 100 TYR A CA 1
ATOM 737 C C . TYR A 1 100 ? 7.728 -7.449 -5.486 1.00 93.88 100 TYR A C 1
ATOM 739 O O . TYR A 1 100 ? 7.899 -8.578 -5.044 1.00 93.88 100 TYR A O 1
ATOM 747 N N . ASN A 1 101 ? 7.082 -6.504 -4.798 1.00 94.88 101 ASN A N 1
ATOM 748 C CA . ASN A 1 101 ? 6.289 -6.770 -3.608 1.00 94.88 101 ASN A CA 1
ATOM 749 C C . ASN A 1 101 ? 5.269 -5.638 -3.413 1.00 94.88 101 ASN A C 1
ATOM 751 O O . ASN A 1 101 ? 5.602 -4.554 -2.934 1.00 94.88 101 ASN A O 1
ATOM 755 N N . PHE A 1 102 ? 4.029 -5.844 -3.863 1.00 96.94 102 PHE A N 1
ATOM 756 C CA . PHE A 1 102 ? 2.994 -4.791 -3.902 1.00 96.94 102 PHE A CA 1
ATOM 757 C C . PHE A 1 102 ? 2.147 -4.689 -2.631 1.00 96.94 102 PHE A C 1
ATOM 759 O O . PHE A 1 102 ? 1.369 -3.738 -2.478 1.00 96.94 102 PHE A O 1
ATOM 766 N N . LEU A 1 103 ? 2.280 -5.688 -1.769 1.00 97.31 103 LEU A N 1
ATOM 767 C CA . LEU A 1 103 ? 1.609 -5.862 -0.496 1.00 97.31 103 LEU A CA 1
ATOM 768 C C . LEU A 1 103 ? 2.596 -6.596 0.411 1.00 97.31 103 LEU A C 1
ATOM 770 O O . LEU A 1 103 ? 3.148 -7.603 -0.018 1.00 97.31 103 LEU A O 1
ATOM 774 N N . TYR A 1 104 ? 2.806 -6.104 1.625 1.00 97.75 104 TYR A N 1
ATOM 775 C CA . TYR A 1 104 ? 3.540 -6.821 2.669 1.00 97.75 104 TYR A CA 1
ATOM 776 C C . TYR A 1 104 ? 2.743 -6.829 3.970 1.00 97.75 104 TYR A C 1
ATOM 778 O O . TYR A 1 104 ? 1.777 -6.071 4.087 1.00 97.75 104 TYR A O 1
ATOM 786 N N . LEU A 1 105 ? 3.119 -7.669 4.931 1.00 97.88 105 LEU A N 1
ATOM 787 C CA . LEU A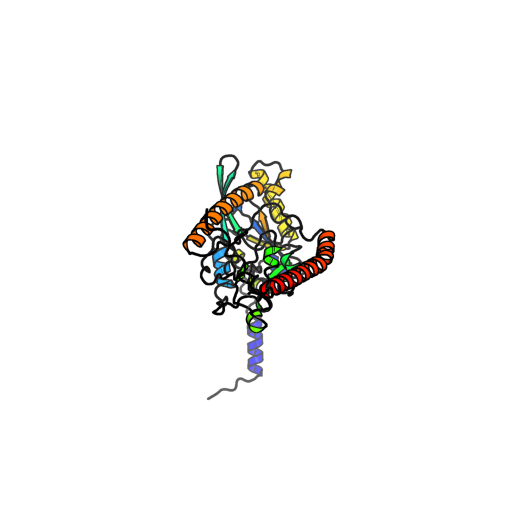 1 105 ? 2.514 -7.670 6.256 1.00 97.88 105 LEU A CA 1
ATOM 788 C C . LEU A 1 105 ? 3.436 -6.949 7.241 1.00 97.88 105 LEU A C 1
ATOM 790 O O . LEU A 1 105 ? 4.610 -7.276 7.374 1.00 97.88 105 LEU A O 1
ATOM 794 N N . GLU A 1 106 ? 2.918 -5.912 7.890 1.00 97.62 106 GLU A N 1
ATOM 795 C CA . GLU A 1 106 ? 3.612 -5.252 8.992 1.00 97.62 106 GLU A CA 1
ATOM 796 C C . GLU A 1 106 ? 3.278 -5.987 10.287 1.00 97.62 106 GLU A C 1
ATOM 798 O O . GLU A 1 106 ? 2.103 -6.238 10.548 1.00 97.62 106 GLU A O 1
ATOM 803 N N . HIS A 1 107 ? 4.294 -6.300 11.086 1.00 97.56 107 HIS A N 1
ATOM 804 C CA . HIS A 1 107 ? 4.158 -6.938 12.394 1.00 97.56 107 HIS A CA 1
ATOM 805 C C . HIS A 1 107 ? 4.683 -5.958 13.437 1.00 97.56 107 HIS A C 1
ATOM 807 O O . HIS A 1 107 ? 5.837 -5.540 13.336 1.00 97.56 107 HIS A O 1
ATOM 813 N N 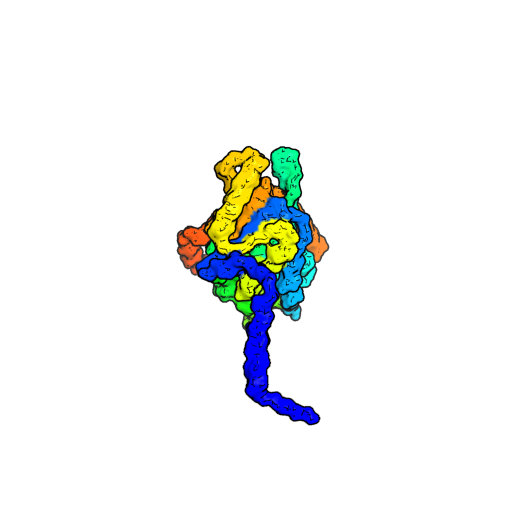. LEU A 1 108 ? 3.840 -5.571 14.394 1.00 97.25 108 LEU A N 1
ATOM 814 C CA . LEU A 1 108 ? 4.170 -4.585 15.420 1.00 97.25 108 LEU A CA 1
ATOM 815 C C . LEU A 1 108 ? 3.781 -5.086 16.802 1.00 97.25 108 LEU A C 1
ATOM 817 O O . LEU A 1 108 ? 2.703 -5.646 16.980 1.00 97.25 108 LEU A O 1
ATOM 821 N N . GLU A 1 109 ? 4.607 -4.755 17.785 1.00 97.25 109 GLU A N 1
ATOM 822 C CA . GLU A 1 109 ? 4.191 -4.684 19.181 1.00 97.25 109 GLU A CA 1
ATOM 823 C C . GLU A 1 109 ? 3.902 -3.219 19.513 1.00 97.25 109 GLU A C 1
ATOM 825 O O . GLU A 1 109 ? 4.758 -2.347 19.354 1.00 97.25 109 GLU A O 1
ATOM 830 N N . VAL A 1 110 ? 2.669 -2.932 19.921 1.00 97.94 110 VAL A N 1
ATOM 831 C CA . VAL A 1 110 ? 2.215 -1.581 20.247 1.00 97.94 110 VAL A CA 1
ATOM 832 C C . VAL A 1 110 ? 2.004 -1.486 21.760 1.00 97.94 110 VAL A C 1
ATOM 834 O O . VAL A 1 110 ? 1.121 -2.168 22.292 1.00 97.94 110 VAL A O 1
ATOM 837 N N . PRO A 1 111 ? 2.769 -0.635 22.467 1.00 96.94 111 PRO A N 1
ATOM 838 C CA . PRO A 1 111 ? 2.522 -0.353 23.873 1.00 96.94 111 PRO A CA 1
ATOM 839 C C . PRO A 1 111 ? 1.212 0.416 24.020 1.00 96.94 111 PRO A C 1
ATOM 841 O O . PRO A 1 111 ? 1.056 1.485 23.434 1.00 96.94 111 PRO A O 1
ATOM 844 N N . HIS A 1 112 ? 0.290 -0.099 24.827 1.00 96.06 112 HIS A N 1
ATOM 845 C CA . HIS A 1 112 ? -1.021 0.508 25.009 1.00 96.06 112 HIS A CA 1
ATOM 846 C C . HIS A 1 112 ? -1.570 0.196 26.404 1.00 96.06 112 HIS A C 1
ATOM 848 O O . HIS A 1 112 ? -1.614 -0.963 26.798 1.00 96.06 112 HIS A O 1
ATOM 854 N N . GLN A 1 113 ? -1.967 1.209 27.182 1.00 93.12 113 GLN A N 1
ATOM 855 C CA . GLN A 1 113 ? -2.527 1.047 28.542 1.00 93.12 113 GLN A CA 1
ATOM 856 C C . GLN A 1 113 ? -1.730 0.084 29.465 1.00 93.12 113 GLN A C 1
ATOM 858 O O . GLN A 1 113 ? -2.301 -0.674 30.244 1.00 93.12 113 GLN A O 1
ATOM 863 N N . GLY A 1 114 ? -0.394 0.086 29.373 1.00 93.00 114 GLY A N 1
ATOM 864 C CA . GLY A 1 114 ? 0.477 -0.764 30.202 1.00 93.00 114 GLY A CA 1
ATOM 865 C C . GLY A 1 114 ? 0.624 -2.222 29.740 1.00 93.00 114 GLY A C 1
ATOM 866 O O . GLY A 1 114 ? 1.328 -2.985 30.399 1.00 93.00 114 GLY A O 1
ATOM 867 N N . ARG A 1 115 ? 0.019 -2.611 28.610 1.00 94.19 115 ARG A N 1
ATOM 868 C CA . ARG A 1 115 ? 0.210 -3.911 27.939 1.00 94.19 115 ARG A CA 1
ATOM 869 C C . ARG A 1 115 ? 0.949 -3.740 26.608 1.00 94.19 115 ARG A C 1
ATOM 871 O O . ARG A 1 115 ? 0.878 -2.680 25.990 1.00 94.19 115 ARG A O 1
ATOM 878 N N . GLN A 1 116 ? 1.632 -4.795 26.167 1.00 96.00 116 GLN A N 1
ATOM 879 C CA . GLN A 1 116 ? 2.110 -4.917 24.788 1.00 96.00 116 GLN A CA 1
ATOM 880 C C . GLN A 1 116 ? 1.042 -5.625 23.963 1.00 96.00 116 GLN A C 1
ATOM 882 O O . GLN A 1 116 ? 0.518 -6.658 24.383 1.00 96.00 116 GLN A O 1
ATOM 887 N N . VAL A 1 117 ? 0.688 -5.049 22.819 1.00 97.00 117 VAL A N 1
ATOM 888 C CA . VAL A 1 117 ? -0.357 -5.576 21.942 1.00 97.00 117 VAL A CA 1
ATOM 889 C C . VAL A 1 117 ? 0.250 -5.890 20.589 1.00 97.00 117 VAL A C 1
ATOM 891 O O . VAL A 1 117 ? 0.730 -4.992 19.903 1.00 97.00 117 VAL A O 1
ATOM 894 N N . GLU A 1 118 ? 0.213 -7.160 20.205 1.00 97.62 118 GLU A N 1
ATOM 895 C CA . GLU A 1 118 ? 0.622 -7.580 18.870 1.00 97.62 118 GLU A CA 1
ATOM 896 C C . GLU A 1 118 ? -0.434 -7.154 17.841 1.00 97.62 118 GLU A C 1
ATOM 898 O O . GLU A 1 118 ? -1.638 -7.350 18.034 1.00 97.62 118 GLU A O 1
ATOM 903 N N . LEU A 1 119 ? 0.015 -6.537 16.750 1.00 97.69 119 LEU A N 1
ATOM 904 C CA . LEU A 1 119 ? -0.839 -6.072 15.668 1.00 97.69 119 LEU A CA 1
ATOM 905 C C . LEU A 1 119 ? -0.198 -6.381 14.316 1.00 97.69 119 LEU A C 1
ATOM 907 O O . LEU A 1 119 ? 0.969 -6.067 14.071 1.00 97.69 119 LEU A O 1
ATOM 911 N N . HIS A 1 120 ? -1.003 -6.926 13.406 1.00 98.25 120 HIS A N 1
ATOM 912 C CA . HIS A 1 120 ? -0.587 -7.235 12.042 1.00 98.25 120 HIS A CA 1
ATOM 913 C C . HIS A 1 120 ? -1.375 -6.403 11.034 1.00 98.25 120 HIS A C 1
ATOM 915 O O . HIS A 1 120 ? -2.606 -6.368 11.074 1.00 98.25 120 HIS A O 1
ATOM 921 N N . LEU A 1 121 ? -0.681 -5.724 10.117 1.00 97.12 121 LEU A N 1
ATOM 922 C CA . LEU A 1 121 ? -1.299 -4.768 9.198 1.00 97.12 121 LEU A CA 1
ATOM 923 C C . LEU A 1 121 ? -0.862 -5.036 7.756 1.00 97.12 121 LEU A C 1
ATOM 925 O O . LEU A 1 121 ? 0.292 -4.780 7.416 1.00 97.12 121 LEU A O 1
ATOM 929 N N . PRO A 1 122 ? -1.759 -5.498 6.866 1.00 98.00 122 PRO A N 1
ATOM 930 C CA . PRO A 1 122 ? -1.434 -5.635 5.450 1.00 98.00 122 PRO A CA 1
ATOM 931 C C . PRO A 1 122 ? -1.182 -4.253 4.827 1.00 98.00 122 PRO A C 1
ATOM 933 O O . PRO A 1 122 ? -2.093 -3.431 4.742 1.00 98.00 122 PRO A O 1
ATOM 936 N N . ARG A 1 123 ? 0.042 -3.966 4.380 1.00 97.88 123 ARG A N 1
ATOM 937 C CA . ARG A 1 123 ? 0.460 -2.656 3.858 1.00 97.88 123 ARG A CA 1
ATOM 938 C C . ARG A 1 123 ? 0.534 -2.649 2.340 1.00 97.88 123 ARG A C 1
ATOM 940 O O . ARG A 1 123 ? 1.270 -3.417 1.730 1.00 97.88 123 ARG A O 1
ATOM 947 N N . ARG A 1 124 ? -0.208 -1.731 1.720 1.00 97.75 124 ARG A N 1
ATOM 948 C CA . ARG A 1 124 ? -0.276 -1.529 0.262 1.00 97.75 124 ARG A CA 1
ATOM 949 C C . ARG A 1 124 ? -0.752 -0.119 -0.089 1.00 97.75 124 ARG A C 1
ATOM 951 O O . ARG A 1 124 ? -0.982 0.703 0.790 1.00 97.75 124 ARG A O 1
ATOM 958 N N . CYS A 1 125 ? -0.931 0.146 -1.387 1.00 98.31 125 CYS A N 1
ATOM 959 C CA . CYS A 1 125 ? -1.496 1.397 -1.899 1.00 98.31 125 CYS A CA 1
ATOM 960 C C . CYS A 1 125 ? -2.818 1.780 -1.213 1.00 98.31 125 CYS A C 1
ATOM 962 O O . CYS A 1 125 ? -3.732 0.964 -1.101 1.00 98.31 125 CYS A O 1
ATOM 964 N N . MET A 1 126 ? -2.929 3.055 -0.828 1.00 98.19 126 MET A N 1
ATOM 965 C CA . MET A 1 126 ? -4.147 3.618 -0.238 1.00 98.19 126 MET A CA 1
ATOM 966 C C . MET A 1 126 ? -5.248 3.894 -1.274 1.00 98.19 126 MET A C 1
ATOM 968 O O . MET A 1 126 ? -6.401 4.080 -0.913 1.00 98.19 126 MET A O 1
ATOM 972 N N . HIS A 1 127 ? -4.897 3.937 -2.567 1.00 97.88 127 HIS A N 1
ATOM 973 C CA . HIS A 1 127 ? -5.795 4.324 -3.660 1.00 97.88 127 HIS A CA 1
ATOM 974 C C . HIS A 1 127 ? -6.640 5.569 -3.324 1.00 97.88 127 HIS A C 1
ATOM 976 O O . HIS A 1 127 ? -7.861 5.499 -3.226 1.00 97.88 127 HIS A O 1
ATOM 982 N N . CYS A 1 128 ? -5.962 6.689 -3.079 1.00 96.56 128 CYS A N 1
ATOM 983 C CA . CYS A 1 128 ? -6.577 7.940 -2.632 1.00 96.56 128 CYS A CA 1
ATOM 984 C C . CYS A 1 128 ? -7.715 8.395 -3.560 1.00 96.56 128 CYS A C 1
ATOM 986 O O . CYS A 1 128 ? -7.611 8.181 -4.768 1.00 96.56 128 CYS A O 1
ATOM 988 N N . SER A 1 129 ? -8.730 9.065 -3.008 1.00 92.94 129 SER A N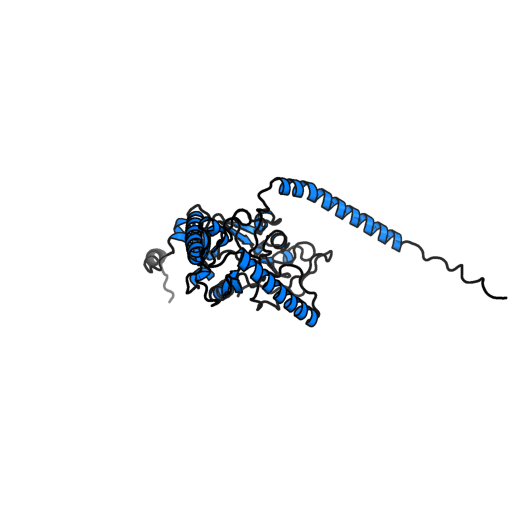 1
ATOM 989 C CA . SER A 1 129 ? -9.794 9.725 -3.784 1.00 92.94 129 SER A CA 1
ATOM 990 C C . SER A 1 129 ? -9.232 10.874 -4.631 1.00 92.94 129 SER A C 1
ATOM 992 O O . SER A 1 129 ? -9.609 11.048 -5.785 1.00 92.94 129 SER A O 1
ATOM 994 N N . ASN A 1 130 ? -8.243 11.597 -4.091 1.00 91.19 130 ASN A N 1
ATOM 995 C CA . ASN A 1 130 ? -7.513 12.663 -4.777 1.00 91.19 130 ASN A CA 1
ATOM 996 C C . ASN A 1 130 ? -6.013 12.317 -4.929 1.00 91.19 130 ASN A C 1
ATOM 998 O O . ASN A 1 130 ? -5.164 12.826 -4.191 1.00 91.19 130 ASN A O 1
ATOM 1002 N N . PRO A 1 131 ? -5.647 11.366 -5.810 1.00 94.94 131 PRO A N 1
ATOM 1003 C CA . PRO A 1 131 ? -4.317 10.767 -5.821 1.00 94.94 131 PRO A CA 1
ATOM 1004 C C . PRO A 1 131 ? -3.272 11.657 -6.521 1.00 94.94 131 PRO A C 1
ATOM 1006 O O . PRO A 1 131 ? -3.242 11.706 -7.756 1.00 94.94 131 PRO A O 1
ATOM 1009 N N . PRO A 1 132 ? -2.297 12.247 -5.794 1.00 93.75 132 PRO A N 1
ATOM 1010 C CA . PRO A 1 132 ? -1.270 13.093 -6.414 1.00 93.75 132 PRO A CA 1
ATOM 1011 C C . PRO A 1 132 ? -0.410 12.314 -7.418 1.00 93.75 132 PRO A C 1
ATOM 1013 O O . PRO A 1 132 ? 0.049 12.857 -8.419 1.00 93.75 132 PRO A O 1
ATOM 1016 N N . CYS A 1 133 ? -0.212 11.012 -7.186 1.00 95.31 133 CYS A N 1
ATOM 1017 C CA . CYS A 1 133 ? 0.547 10.144 -8.086 1.00 95.31 133 CYS A CA 1
ATOM 1018 C C . CYS A 1 133 ? -0.079 9.991 -9.483 1.00 95.31 133 CYS A C 1
ATOM 1020 O O . CYS A 1 133 ? 0.678 9.899 -10.449 1.00 95.31 133 CYS A O 1
ATOM 1022 N N . SER A 1 134 ? -1.412 9.988 -9.577 1.00 94.94 134 SER A N 1
ATOM 1023 C CA . SER A 1 134 ? -2.160 9.932 -10.840 1.00 94.94 134 SER A CA 1
ATOM 1024 C C . SER A 1 134 ? -2.193 11.321 -11.476 1.00 94.94 134 SER A C 1
ATOM 1026 O O . SER A 1 134 ? -1.669 11.524 -12.570 1.00 94.94 134 SER A O 1
ATOM 1028 N N . ASN A 1 135 ? -2.651 12.316 -10.705 1.00 91.62 135 ASN A N 1
ATOM 1029 C CA . ASN A 1 135 ? -2.889 13.688 -11.163 1.00 91.62 135 ASN A CA 1
ATOM 1030 C C . ASN A 1 135 ? -1.626 14.393 -11.681 1.00 91.62 135 ASN A C 1
ATOM 1032 O O . ASN A 1 135 ? -1.707 15.306 -12.496 1.00 91.62 135 ASN A O 1
ATOM 1036 N N . LEU A 1 136 ? -0.446 13.997 -11.195 1.00 91.50 136 LEU A N 1
ATOM 1037 C CA . LEU A 1 136 ? 0.822 14.639 -11.538 1.00 91.50 136 LEU A CA 1
ATOM 1038 C C . LEU A 1 136 ? 1.714 13.792 -12.454 1.00 91.50 136 LEU A C 1
ATOM 1040 O O . LEU A 1 136 ? 2.861 14.197 -12.688 1.00 91.50 136 LEU A O 1
ATOM 1044 N N . CYS A 1 137 ? 1.246 12.639 -12.950 1.00 93.62 137 CYS A N 1
ATOM 1045 C CA . CYS A 1 137 ? 2.036 11.782 -13.831 1.00 93.62 137 CYS A CA 1
ATOM 1046 C C . CYS A 1 137 ? 2.223 12.445 -15.209 1.00 93.62 137 CYS A C 1
ATOM 1048 O O . CYS A 1 137 ? 1.253 12.596 -15.945 1.00 93.62 137 CYS A O 1
ATOM 1050 N N . PRO A 1 138 ? 3.456 12.807 -15.612 1.00 89.81 138 PRO A N 1
ATOM 1051 C CA . PRO A 1 138 ? 3.681 13.555 -16.853 1.00 89.81 138 PRO A CA 1
ATOM 1052 C C . PRO A 1 138 ? 3.466 12.714 -18.119 1.00 89.81 138 PRO A C 1
ATOM 1054 O O . PRO A 1 138 ? 3.447 13.261 -19.213 1.00 89.81 138 PRO A O 1
ATOM 1057 N N . PHE A 1 139 ? 3.337 11.393 -17.973 1.00 89.31 139 PHE A N 1
ATOM 1058 C CA . PHE A 1 139 ? 3.225 10.443 -19.080 1.00 89.31 139 PHE A CA 1
ATOM 1059 C C . PHE A 1 139 ? 1.834 9.810 -19.188 1.00 89.31 139 PHE A C 1
ATOM 1061 O O . PHE A 1 139 ? 1.660 8.889 -19.973 1.00 89.31 139 PHE A O 1
ATOM 1068 N N . GLY A 1 140 ? 0.874 10.204 -18.340 1.00 91.62 140 GLY A N 1
ATOM 1069 C CA . GLY A 1 140 ? -0.443 9.551 -18.282 1.00 91.62 140 GLY A CA 1
ATOM 1070 C C . GLY A 1 140 ? -0.401 8.068 -17.878 1.00 91.62 140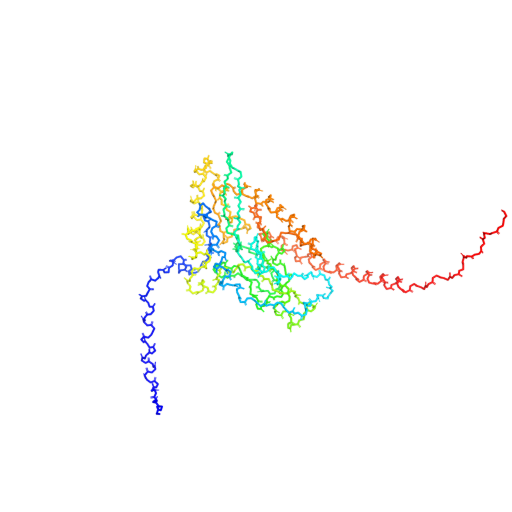 GLY A C 1
ATOM 1071 O O . GLY A 1 140 ? -1.404 7.372 -17.971 1.00 91.62 140 GLY A O 1
ATOM 1072 N N . ALA A 1 141 ? 0.754 7.571 -17.420 1.00 95.81 141 ALA A N 1
ATOM 1073 C CA . ALA A 1 141 ? 0.950 6.164 -17.079 1.00 95.81 141 ALA A CA 1
ATOM 1074 C C . ALA A 1 141 ? 0.331 5.776 -15.731 1.00 95.81 141 ALA A C 1
ATOM 1076 O O . ALA A 1 141 ? 0.097 4.604 -15.483 1.00 95.81 141 ALA A O 1
ATOM 1077 N N . CYS A 1 142 ? 0.112 6.733 -14.824 1.00 96.56 142 CYS A N 1
ATOM 1078 C CA . CYS A 1 142 ? -0.612 6.482 -13.579 1.00 96.56 142 CYS A CA 1
ATOM 1079 C C . CYS A 1 142 ? -2.023 7.031 -13.758 1.00 96.56 142 CYS A C 1
ATOM 1081 O O . CYS A 1 142 ? -2.150 8.214 -14.062 1.00 96.56 142 CYS A O 1
ATOM 1083 N N . GLN A 1 143 ? -3.035 6.183 -13.589 1.00 94.12 143 GLN A N 1
ATOM 1084 C CA . GLN A 1 143 ? -4.428 6.509 -13.889 1.00 94.12 143 GLN A CA 1
ATOM 1085 C C . GLN A 1 143 ? -5.343 6.133 -12.726 1.00 94.12 143 GLN A C 1
ATOM 1087 O O . GLN A 1 143 ? -4.996 5.297 -11.883 1.00 94.12 143 GLN A O 1
ATOM 1092 N N . THR A 1 144 ? -6.507 6.774 -12.687 1.00 94.88 144 THR A N 1
ATOM 1093 C CA . THR A 1 144 ? -7.585 6.487 -11.742 1.00 94.88 144 THR A CA 1
ATOM 1094 C C . THR A 1 144 ? -8.763 5.929 -12.521 1.00 94.88 144 THR A C 1
ATOM 1096 O O . THR A 1 144 ? -9.283 6.596 -13.410 1.00 94.88 144 THR A O 1
ATOM 1099 N N . GLU A 1 145 ? -9.172 4.715 -12.180 1.00 94.56 145 GLU A N 1
ATOM 1100 C CA . GLU A 1 145 ? -10.336 4.062 -12.771 1.00 94.56 145 GLU A CA 1
ATOM 1101 C C . GLU A 1 145 ? -11.647 4.599 -12.196 1.00 94.56 145 GLU A C 1
ATOM 1103 O O . GLU A 1 145 ? -11.681 5.124 -11.081 1.00 94.56 145 GLU A O 1
ATOM 1108 N N . SER A 1 146 ? -12.751 4.388 -12.914 1.00 91.75 146 SER A N 1
ATOM 1109 C CA . SER A 1 146 ? -14.098 4.786 -12.473 1.00 91.75 146 SER A CA 1
ATOM 1110 C C . SER A 1 146 ? -14.529 4.127 -11.157 1.00 91.75 146 SER A C 1
ATOM 1112 O O . SER A 1 146 ? -15.280 4.711 -10.383 1.00 91.75 146 SER A O 1
ATOM 1114 N N . ASN A 1 147 ? -14.002 2.936 -10.855 1.00 92.25 147 ASN A N 1
ATOM 1115 C CA . ASN A 1 147 ? -14.194 2.254 -9.572 1.00 92.25 147 ASN A CA 1
ATOM 1116 C C . ASN A 1 147 ? -13.261 2.781 -8.454 1.00 92.25 147 ASN A C 1
ATOM 1118 O O . ASN A 1 147 ? -13.131 2.158 -7.396 1.00 92.25 147 ASN A O 1
ATOM 1122 N N . GLY A 1 148 ? -12.554 3.889 -8.684 1.00 94.06 148 GLY A N 1
ATOM 1123 C CA . GLY A 1 148 ? -11.626 4.525 -7.750 1.00 94.06 148 GLY A CA 1
ATOM 1124 C C . GLY A 1 148 ? -10.248 3.861 -7.667 1.00 94.06 148 GLY A C 1
ATOM 1125 O O . GLY A 1 148 ? -9.442 4.232 -6.807 1.00 94.06 148 GLY A O 1
ATOM 1126 N N . ALA A 1 149 ? -9.947 2.836 -8.476 1.00 96.50 149 ALA A N 1
ATOM 1127 C CA . ALA A 1 149 ? -8.645 2.170 -8.466 1.00 96.50 149 ALA A CA 1
ATOM 1128 C C . ALA A 1 149 ? -7.572 3.021 -9.133 1.00 96.50 149 ALA A C 1
ATOM 1130 O O . ALA A 1 149 ? -7.524 3.189 -10.344 1.00 96.50 149 ALA A O 1
ATOM 1131 N N . VAL A 1 150 ? -6.640 3.506 -8.320 1.00 97.81 150 VAL A N 1
ATOM 1132 C CA . VAL A 1 150 ? -5.427 4.152 -8.824 1.00 97.81 150 VAL A CA 1
ATOM 1133 C C . VAL A 1 150 ? -4.407 3.085 -9.210 1.00 97.81 150 VAL A C 1
ATOM 1135 O O . VAL A 1 150 ? -4.002 2.318 -8.336 1.00 97.81 150 VAL A O 1
ATOM 1138 N N . HIS A 1 151 ? -3.910 3.049 -10.441 1.00 97.44 151 HIS A N 1
ATOM 1139 C CA . HIS A 1 151 ? -2.929 2.056 -10.904 1.00 97.44 151 HIS A CA 1
ATOM 1140 C C . HIS A 1 151 ? -1.851 2.685 -11.800 1.00 97.44 151 HIS A C 1
ATOM 1142 O O . HIS A 1 151 ? -1.923 3.870 -12.112 1.00 97.44 151 HIS A O 1
ATOM 1148 N N . ILE A 1 152 ? -0.800 1.921 -12.117 1.00 97.62 152 ILE A N 1
ATOM 1149 C CA . ILE A 1 152 ? 0.240 2.328 -13.071 1.00 97.62 152 ILE A CA 1
ATOM 1150 C C . ILE A 1 152 ? 0.207 1.334 -14.221 1.00 97.62 152 ILE A C 1
ATOM 1152 O O . ILE A 1 152 ? 0.446 0.150 -13.988 1.00 97.62 152 ILE A O 1
ATOM 1156 N N . GLU A 1 153 ? -0.073 1.829 -15.420 1.00 96.25 153 GLU A N 1
ATOM 1157 C CA . GLU A 1 153 ? 0.028 1.068 -16.655 1.00 96.25 153 GLU A CA 1
ATOM 1158 C C . GLU A 1 153 ? 1.510 0.865 -16.981 1.00 96.25 153 GLU A C 1
ATOM 1160 O O . GLU A 1 153 ? 2.258 1.822 -17.218 1.00 96.25 153 GLU A O 1
ATOM 1165 N N . GLN A 1 154 ? 1.960 -0.386 -16.888 1.00 94.25 154 GLN A N 1
ATOM 1166 C CA . GLN A 1 154 ? 3.382 -0.724 -16.935 1.00 94.25 154 GLN A CA 1
ATOM 1167 C C . GLN A 1 154 ? 3.947 -0.559 -18.345 1.00 94.25 154 GLN A C 1
ATOM 1169 O O . GLN A 1 154 ? 5.105 -0.158 -18.481 1.00 94.25 154 GLN A O 1
ATOM 1174 N N . ASP A 1 155 ? 3.118 -0.774 -19.367 1.00 93.12 155 ASP A N 1
ATOM 1175 C CA . ASP A 1 155 ? 3.535 -0.768 -20.770 1.00 93.12 155 ASP A CA 1
ATOM 1176 C C . ASP A 1 155 ? 3.840 0.637 -21.297 1.00 93.12 155 ASP A C 1
ATOM 1178 O O . ASP A 1 155 ? 4.675 0.809 -22.183 1.00 93.12 155 ASP A O 1
ATOM 1182 N N . VAL A 1 156 ? 3.224 1.667 -20.713 1.00 95.00 156 VAL A N 1
ATOM 1183 C CA . VAL A 1 156 ? 3.459 3.075 -21.084 1.00 95.00 156 VAL A CA 1
ATOM 1184 C C . VAL A 1 156 ? 4.311 3.823 -20.055 1.00 95.00 156 VAL A C 1
ATOM 1186 O O . VAL A 1 156 ? 4.693 4.978 -20.260 1.00 95.00 156 VAL A O 1
ATOM 1189 N N . CYS A 1 157 ? 4.629 3.192 -18.921 1.00 96.44 157 CYS A N 1
ATOM 1190 C CA . CYS A 1 157 ? 5.422 3.818 -17.875 1.00 96.44 157 CYS A CA 1
ATOM 1191 C C . CYS A 1 157 ? 6.872 4.029 -18.325 1.00 96.44 157 CYS A C 1
ATOM 1193 O O . CYS A 1 157 ? 7.574 3.093 -18.697 1.00 96.44 157 CYS A O 1
ATOM 1195 N N . LEU A 1 158 ? 7.358 5.265 -18.185 1.00 95.31 158 LEU A N 1
ATOM 1196 C CA . LEU A 1 158 ? 8.761 5.611 -18.434 1.00 95.31 158 LEU A CA 1
ATOM 1197 C C . LEU A 1 158 ? 9.599 5.692 -17.147 1.00 95.31 158 LEU A C 1
ATOM 1199 O O . LEU A 1 158 ? 10.758 6.086 -17.188 1.00 95.31 158 LEU A O 1
ATOM 1203 N N . GLY A 1 159 ? 9.054 5.369 -15.970 1.00 93.44 159 GLY A N 1
ATOM 1204 C CA . GLY A 1 159 ? 9.884 5.243 -14.761 1.00 93.44 159 GLY A CA 1
ATOM 1205 C C . GLY A 1 159 ? 10.429 6.562 -14.208 1.00 93.44 159 GLY A C 1
ATOM 1206 O O . GLY A 1 159 ? 11.469 6.577 -13.558 1.00 93.44 159 GLY A O 1
ATOM 1207 N N . GLY A 1 160 ? 9.744 7.685 -14.435 1.00 90.75 160 GLY A N 1
ATOM 1208 C CA . GLY A 1 160 ? 10.193 9.009 -13.976 1.00 90.75 160 GLY A CA 1
ATOM 1209 C C . GLY A 1 160 ? 10.133 9.250 -12.458 1.00 90.75 160 GLY A C 1
ATOM 1210 O O . GLY A 1 160 ? 10.450 10.350 -12.018 1.00 90.75 160 GLY A O 1
ATOM 1211 N N . ALA A 1 161 ? 9.679 8.276 -11.658 1.00 92.00 161 ALA A N 1
ATOM 1212 C CA . ALA A 1 161 ? 9.597 8.300 -10.187 1.00 92.00 161 ALA A CA 1
ATOM 1213 C C . ALA A 1 161 ? 8.820 9.462 -9.528 1.00 92.00 161 ALA A C 1
ATOM 1215 O O . ALA A 1 161 ? 8.689 9.490 -8.306 1.00 92.00 161 ALA A O 1
ATOM 1216 N N . LYS A 1 162 ? 8.213 10.382 -10.291 1.00 92.69 162 LYS A N 1
ATOM 1217 C CA . LYS A 1 162 ? 7.412 11.485 -9.730 1.00 92.69 162 LYS A CA 1
ATOM 1218 C C . LYS A 1 162 ? 6.286 10.979 -8.828 1.00 92.69 162 LYS A C 1
ATOM 1220 O O . LYS A 1 162 ? 6.091 11.534 -7.755 1.00 92.69 162 LYS A O 1
ATOM 1225 N N . CYS A 1 163 ? 5.615 9.888 -9.204 1.00 94.56 163 CYS A N 1
ATOM 1226 C CA . CYS A 1 163 ? 4.577 9.263 -8.381 1.00 94.56 163 CYS A CA 1
ATOM 1227 C C . CYS A 1 163 ? 5.088 8.785 -7.007 1.00 94.56 163 CYS A C 1
ATOM 1229 O O . CYS A 1 163 ? 4.342 8.889 -6.038 1.00 94.56 163 CYS A O 1
ATOM 1231 N N . LYS A 1 164 ? 6.341 8.315 -6.899 1.00 94.38 164 LYS A N 1
ATOM 1232 C CA . LYS A 1 164 ? 6.990 7.957 -5.622 1.00 94.38 164 LYS A CA 1
ATOM 1233 C C . LYS A 1 164 ? 7.249 9.190 -4.759 1.00 94.38 164 LYS A C 1
ATOM 1235 O O . LYS A 1 164 ? 7.032 9.143 -3.554 1.00 94.38 164 LYS A O 1
ATOM 1240 N N . ASN A 1 165 ? 7.667 10.291 -5.381 1.00 91.44 165 ASN A N 1
ATOM 1241 C CA . ASN A 1 165 ? 8.029 11.525 -4.679 1.00 91.44 165 ASN A CA 1
ATOM 1242 C C . ASN A 1 165 ? 6.815 12.287 -4.136 1.00 91.44 165 ASN A C 1
ATOM 1244 O O . ASN A 1 165 ? 6.907 12.890 -3.076 1.00 91.44 165 ASN A O 1
ATOM 1248 N N . VAL A 1 166 ? 5.695 12.276 -4.867 1.00 93.81 166 VAL A N 1
ATOM 1249 C CA . VAL A 1 166 ? 4.474 13.008 -4.477 1.00 93.81 166 VAL A CA 1
ATOM 1250 C C . VAL A 1 166 ? 3.506 12.168 -3.647 1.00 93.81 166 VAL A C 1
ATOM 1252 O O . VAL A 1 166 ? 2.549 12.704 -3.106 1.00 93.81 166 VAL A O 1
ATOM 1255 N N . CYS A 1 167 ? 3.700 10.847 -3.574 1.00 95.88 167 CYS A N 1
ATOM 1256 C CA . CYS A 1 167 ? 2.890 9.994 -2.714 1.00 95.88 167 CYS A CA 1
ATOM 1257 C C . CYS A 1 167 ? 3.267 10.260 -1.249 1.00 95.88 167 CYS A C 1
ATOM 1259 O O . CYS A 1 167 ? 4.421 10.005 -0.904 1.00 95.88 167 CYS A O 1
ATOM 1261 N N . PRO A 1 168 ? 2.322 10.664 -0.377 1.00 95.06 168 PRO A N 1
ATOM 1262 C CA . PRO A 1 168 ? 2.616 10.909 1.040 1.00 95.06 168 PRO A CA 1
ATOM 1263 C C . PRO A 1 168 ? 3.220 9.695 1.759 1.00 95.06 168 PRO A C 1
ATOM 1265 O O . PRO A 1 168 ? 3.986 9.827 2.702 1.00 95.06 168 PRO A O 1
ATOM 1268 N N . TRP A 1 169 ? 2.914 8.500 1.257 1.00 96.31 169 TRP A N 1
ATOM 1269 C CA . TRP A 1 169 ? 3.366 7.223 1.797 1.00 96.31 169 TRP A CA 1
ATOM 1270 C C . TRP A 1 169 ? 4.544 6.601 1.030 1.00 96.31 169 TRP A C 1
ATOM 1272 O O . TRP A 1 169 ? 4.939 5.483 1.342 1.00 96.31 169 TRP A O 1
ATOM 1282 N N . HIS A 1 170 ? 5.067 7.260 -0.013 1.00 94.94 170 HIS A N 1
ATOM 1283 C CA . HIS A 1 170 ? 6.153 6.747 -0.866 1.00 94.94 170 HIS A CA 1
ATOM 1284 C C . HIS A 1 170 ? 5.941 5.317 -1.403 1.00 94.94 170 HIS A C 1
ATOM 1286 O O . HIS A 1 170 ? 6.890 4.563 -1.580 1.00 94.94 170 HIS A O 1
ATOM 1292 N N . ILE A 1 171 ? 4.691 4.940 -1.682 1.00 97.12 171 ILE A N 1
ATOM 1293 C CA . ILE A 1 171 ? 4.292 3.569 -2.049 1.00 97.12 171 ILE A CA 1
ATOM 1294 C C . ILE A 1 171 ? 4.843 3.103 -3.407 1.00 97.12 171 ILE A C 1
ATOM 1296 O O . ILE A 1 171 ? 5.316 1.968 -3.471 1.00 97.12 171 ILE A O 1
ATOM 1300 N N . PRO A 1 172 ? 4.777 3.892 -4.502 1.00 96.81 172 PRO A N 1
ATOM 1301 C CA . PRO A 1 172 ? 5.276 3.440 -5.800 1.00 96.81 172 PRO A CA 1
ATOM 1302 C C . PRO A 1 172 ? 6.779 3.161 -5.759 1.00 96.81 172 PRO A C 1
ATOM 1304 O O . PRO A 1 172 ? 7.548 4.027 -5.356 1.00 96.81 172 PRO A O 1
ATOM 1307 N N . GLN A 1 173 ? 7.205 1.996 -6.241 1.00 95.88 173 GLN A N 1
ATOM 1308 C CA . GLN A 1 173 ? 8.621 1.616 -6.315 1.00 95.88 173 GLN A CA 1
ATOM 1309 C C . GLN A 1 173 ? 9.058 1.392 -7.757 1.00 95.88 173 GLN A C 1
ATOM 1311 O O . GLN A 1 173 ? 8.234 1.053 -8.605 1.00 95.88 173 GLN A O 1
ATOM 1316 N N . ARG A 1 174 ? 10.346 1.591 -8.051 1.00 95.06 174 ARG A N 1
ATOM 1317 C CA . ARG A 1 174 ? 10.881 1.535 -9.415 1.00 95.06 174 ARG A CA 1
ATOM 1318 C C . ARG A 1 174 ? 11.826 0.362 -9.628 1.00 95.06 174 ARG A C 1
ATOM 1320 O O . ARG A 1 174 ? 12.750 0.175 -8.846 1.00 95.06 174 ARG A O 1
ATOM 1327 N N . GLN A 1 175 ? 11.654 -0.350 -10.736 1.00 95.50 175 GLN A N 1
ATOM 1328 C CA . GLN A 1 175 ? 12.710 -1.187 -11.307 1.00 95.50 175 GLN A CA 1
ATOM 1329 C C . GLN A 1 175 ? 13.279 -0.476 -12.535 1.00 95.50 175 GLN A C 1
ATOM 1331 O O . GLN A 1 175 ? 12.532 -0.181 -13.464 1.00 95.50 175 GLN A O 1
ATOM 1336 N N . SER A 1 176 ? 14.587 -0.222 -12.552 1.00 95.19 176 SER A N 1
ATOM 1337 C CA . SER A 1 176 ? 15.312 0.287 -13.727 1.00 95.19 176 SER A CA 1
ATOM 1338 C C . SER A 1 176 ? 15.620 -0.839 -14.707 1.00 95.19 176 SER A C 1
ATOM 1340 O O . SER A 1 176 ? 15.666 -2.002 -14.322 1.00 95.19 176 SER A O 1
ATOM 1342 N N . GLY A 1 177 ? 15.882 -0.511 -15.969 1.00 94.81 177 GLY A N 1
ATOM 1343 C CA . GLY A 1 177 ? 16.254 -1.520 -16.961 1.00 94.81 177 GLY A CA 1
ATOM 1344 C C . GLY A 1 177 ? 15.081 -2.349 -17.473 1.00 94.81 177 GLY A C 1
ATOM 1345 O O . GLY A 1 177 ? 15.317 -3.383 -18.074 1.00 94.81 177 GLY A O 1
ATOM 1346 N N . VAL A 1 178 ? 13.835 -1.924 -17.259 1.00 95.25 178 VAL A N 1
ATOM 1347 C CA . VAL A 1 178 ? 12.630 -2.572 -17.806 1.00 95.25 178 VAL A CA 1
ATOM 1348 C C . VAL A 1 178 ? 11.689 -1.535 -18.419 1.00 95.25 178 VAL A C 1
ATOM 1350 O O . VAL A 1 178 ? 11.690 -0.379 -17.999 1.00 95.25 178 VAL A O 1
ATOM 1353 N N . GLY A 1 179 ? 10.848 -1.957 -19.361 1.00 94.94 179 GLY A N 1
ATOM 1354 C CA . GLY A 1 179 ? 9.777 -1.137 -19.934 1.00 94.94 179 GLY A CA 1
ATOM 1355 C C . GLY A 1 179 ? 10.163 -0.335 -21.175 1.00 94.94 179 GLY A C 1
ATOM 1356 O O . GLY A 1 179 ? 11.301 -0.359 -21.647 1.00 94.94 179 GLY A O 1
ATOM 1357 N N . LEU A 1 180 ? 9.174 0.399 -21.687 1.00 94.50 180 LEU A N 1
ATOM 1358 C CA . LEU A 1 180 ? 9.171 1.032 -23.009 1.00 94.50 180 LEU A CA 1
ATOM 1359 C C . LEU A 1 180 ? 10.351 1.979 -23.268 1.00 94.50 180 LEU A C 1
ATOM 1361 O O . LEU A 1 180 ? 10.813 2.113 -24.400 1.00 94.50 180 LEU A O 1
ATOM 1365 N N . TYR A 1 181 ? 10.874 2.623 -22.223 1.00 93.06 181 TYR A N 1
ATOM 1366 C CA . TYR A 1 181 ? 11.955 3.600 -22.353 1.00 93.06 181 TYR A CA 1
ATOM 1367 C C . TYR A 1 181 ? 13.223 3.025 -23.012 1.00 93.06 181 TYR A C 1
ATOM 1369 O O . TYR A 1 181 ? 13.940 3.760 -23.695 1.00 93.06 181 TYR A O 1
ATOM 1377 N N . LEU A 1 182 ? 13.464 1.716 -22.853 1.00 94.38 182 LEU A N 1
ATOM 1378 C CA . LEU A 1 182 ? 14.595 1.012 -23.458 1.00 94.38 182 LEU A CA 1
ATOM 1379 C C . LEU A 1 182 ? 14.557 1.028 -24.987 1.00 94.38 182 LEU A C 1
ATOM 1381 O O . LEU A 1 182 ? 15.609 1.091 -25.618 1.00 94.38 182 LEU A O 1
ATOM 1385 N N . SER A 1 183 ? 13.359 0.999 -25.569 1.00 92.62 183 SER A N 1
ATOM 1386 C CA . SER A 1 183 ? 13.141 0.982 -27.018 1.00 92.62 183 SER A CA 1
ATOM 1387 C C . SER A 1 183 ? 13.011 2.379 -27.625 1.00 92.62 183 SER A C 1
ATOM 1389 O O . SER A 1 183 ? 13.039 2.511 -28.843 1.00 92.62 183 SER A O 1
ATOM 1391 N N . LEU A 1 184 ? 12.854 3.418 -26.798 1.00 91.31 184 LEU A N 1
ATOM 1392 C CA . LEU A 1 184 ? 12.667 4.795 -27.258 1.00 91.31 184 LEU A CA 1
ATOM 1393 C C . LEU A 1 184 ? 13.974 5.586 -27.214 1.00 91.31 184 LEU A C 1
ATOM 1395 O O . LEU A 1 184 ? 14.552 5.918 -28.243 1.00 91.31 184 LEU A O 1
ATOM 1399 N N . MET A 1 185 ? 14.431 5.926 -26.009 1.00 87.62 185 MET A N 1
ATOM 1400 C CA . MET A 1 185 ? 15.608 6.767 -25.784 1.00 87.62 185 MET A CA 1
ATOM 1401 C C . MET A 1 185 ? 16.243 6.398 -24.432 1.00 87.62 185 MET A C 1
ATOM 1403 O O . MET A 1 185 ? 16.161 7.184 -23.483 1.00 87.62 185 MET A O 1
ATOM 1407 N N . PRO A 1 186 ? 16.893 5.221 -24.324 1.00 87.00 186 PRO A N 1
ATOM 1408 C CA . PRO A 1 186 ? 17.295 4.603 -23.053 1.00 87.00 186 PRO A CA 1
ATOM 1409 C C . PRO A 1 186 ? 18.189 5.474 -22.161 1.00 87.00 186 PRO A C 1
ATOM 1411 O O . PRO A 1 186 ? 18.217 5.293 -20.946 1.00 87.00 186 PRO A O 1
ATOM 1414 N N . GLN A 1 187 ? 18.933 6.414 -22.749 1.00 89.25 187 GLN A N 1
ATOM 1415 C CA . GLN A 1 187 ? 19.811 7.328 -22.017 1.00 89.25 187 GLN A CA 1
ATOM 1416 C C . GLN A 1 187 ? 19.189 8.705 -21.760 1.00 89.25 187 GLN A C 1
ATOM 1418 O O . GLN A 1 187 ? 19.662 9.420 -20.884 1.00 89.25 187 GLN A O 1
ATOM 1423 N N . TYR A 1 188 ? 18.147 9.112 -22.485 1.00 86.69 188 TYR A N 1
ATOM 1424 C CA . TYR A 1 188 ? 17.643 10.494 -22.439 1.00 86.69 188 TYR A CA 1
ATOM 1425 C C . TYR A 1 188 ? 16.244 10.614 -21.845 1.00 86.69 188 TYR A C 1
ATOM 1427 O O . TYR A 1 188 ? 15.868 11.690 -21.380 1.00 86.69 188 TYR A O 1
ATOM 1435 N N . MET A 1 189 ? 15.477 9.525 -21.835 1.00 85.50 189 MET A N 1
ATOM 1436 C CA . MET A 1 189 ? 14.091 9.539 -21.406 1.00 85.50 189 MET A CA 1
ATOM 1437 C C . MET A 1 189 ? 13.775 8.300 -20.588 1.00 85.50 189 MET A C 1
ATOM 1439 O O . MET A 1 189 ? 13.958 7.179 -21.043 1.00 85.50 189 MET A O 1
ATOM 1443 N N . GLY A 1 190 ? 13.246 8.529 -19.391 1.00 88.00 190 GLY A N 1
ATOM 1444 C CA . GLY A 1 190 ? 12.829 7.470 -18.491 1.00 88.00 190 GLY A CA 1
ATOM 1445 C C . GLY A 1 190 ? 13.967 6.773 -17.746 1.00 88.00 190 GLY A C 1
ATOM 1446 O O . GLY A 1 190 ? 15.135 7.135 -17.869 1.00 88.00 190 GLY A O 1
ATOM 1447 N N . ASN A 1 191 ? 13.599 5.829 -16.881 1.00 91.94 191 ASN A N 1
ATOM 1448 C CA . ASN A 1 191 ? 14.543 5.064 -16.065 1.00 91.94 191 ASN A CA 1
ATOM 1449 C C . ASN A 1 191 ? 13.919 3.771 -15.507 1.00 91.94 191 ASN A C 1
ATOM 1451 O O . ASN A 1 191 ? 14.185 3.395 -14.365 1.00 91.94 191 ASN A O 1
ATOM 1455 N N . GLY A 1 192 ? 13.020 3.124 -16.250 1.00 95.00 192 GLY A N 1
ATOM 1456 C CA . GLY A 1 192 ? 12.382 1.884 -15.809 1.00 95.00 192 GLY A CA 1
ATOM 1457 C C . GLY A 1 192 ? 10.861 1.913 -15.781 1.00 95.00 192 GLY A C 1
ATOM 1458 O O . GLY A 1 192 ? 10.230 2.713 -16.465 1.00 95.00 192 GLY A O 1
ATOM 1459 N N . VAL A 1 193 ? 10.285 1.083 -14.910 1.00 96.12 193 VAL A N 1
ATOM 1460 C CA . VAL A 1 193 ? 8.840 1.009 -14.651 1.00 96.12 193 VAL A CA 1
ATOM 1461 C C . VAL A 1 193 ? 8.574 1.202 -13.163 1.00 96.12 193 VAL A C 1
ATOM 1463 O O . VAL A 1 193 ? 9.254 0.629 -12.307 1.00 96.12 193 VAL A O 1
ATOM 1466 N N . MET A 1 194 ? 7.574 2.030 -12.859 1.00 96.81 194 MET A N 1
ATOM 1467 C CA . MET A 1 194 ? 7.033 2.192 -11.511 1.00 96.81 194 MET A CA 1
ATOM 1468 C C . MET A 1 194 ? 5.952 1.141 -11.268 1.00 96.81 194 MET A C 1
ATOM 1470 O O . MET A 1 194 ? 5.104 0.924 -12.128 1.00 96.81 194 MET A O 1
ATOM 1474 N N . ARG A 1 195 ? 5.929 0.529 -10.086 1.00 96.56 195 ARG A N 1
ATOM 1475 C CA . ARG A 1 195 ? 4.948 -0.493 -9.711 1.00 96.56 195 ARG A CA 1
ATOM 1476 C C . ARG A 1 195 ? 4.393 -0.237 -8.314 1.00 96.56 195 ARG A C 1
ATOM 1478 O O . ARG A 1 195 ? 5.040 0.393 -7.476 1.00 96.56 195 ARG A O 1
ATOM 1485 N N . LYS A 1 196 ? 3.161 -0.693 -8.094 1.00 97.19 196 LYS A N 1
ATOM 1486 C CA . LYS A 1 196 ? 2.419 -0.659 -6.825 1.00 97.19 196 LYS A CA 1
ATOM 1487 C C . LYS A 1 196 ? 1.176 -1.541 -6.949 1.00 97.19 196 LYS A C 1
ATOM 1489 O O . LYS A 1 196 ? 0.824 -1.952 -8.051 1.00 97.19 196 LYS A O 1
ATOM 1494 N N . CYS A 1 197 ? 0.455 -1.741 -5.846 1.00 97.62 197 CYS A N 1
ATOM 1495 C CA . CYS A 1 197 ? -0.864 -2.370 -5.892 1.00 97.62 197 CYS A CA 1
ATOM 1496 C C . CYS A 1 197 ? -1.793 -1.653 -6.896 1.00 97.62 197 CYS A C 1
ATOM 1498 O O . CYS A 1 197 ? -1.939 -0.425 -6.874 1.00 97.62 197 CYS A O 1
ATOM 1500 N N . HIS A 1 198 ? -2.414 -2.448 -7.766 1.00 96.75 198 HIS A N 1
ATOM 1501 C CA . HIS A 1 198 ? -3.405 -2.039 -8.765 1.00 96.75 198 HIS A CA 1
ATOM 1502 C C . HIS A 1 198 ? -4.803 -2.577 -8.418 1.00 96.75 198 HIS A C 1
ATOM 1504 O O . HIS A 1 198 ? -5.638 -2.759 -9.294 1.00 96.75 198 HIS A O 1
ATOM 1510 N N . ARG A 1 199 ? -5.045 -2.909 -7.142 1.00 96.44 199 ARG A N 1
ATOM 1511 C CA . ARG A 1 199 ? -6.312 -3.453 -6.623 1.00 96.44 199 ARG A CA 1
ATOM 1512 C C . ARG A 1 199 ? -6.863 -4.658 -7.399 1.00 96.44 199 ARG A C 1
ATOM 1514 O O . ARG A 1 199 ? -8.070 -4.820 -7.493 1.00 96.44 199 ARG A O 1
ATOM 1521 N N . CYS A 1 200 ? -5.993 -5.503 -7.958 1.00 96.62 200 CYS A N 1
ATOM 1522 C CA . CYS A 1 200 ? -6.411 -6.636 -8.792 1.00 96.62 200 CYS A CA 1
ATOM 1523 C C . CYS A 1 200 ? -7.386 -6.230 -9.915 1.00 96.62 200 CYS A C 1
ATOM 1525 O O . CYS A 1 200 ? -8.333 -6.960 -10.186 1.00 96.62 200 CYS A O 1
ATOM 1527 N N . LEU A 1 201 ? -7.169 -5.069 -10.547 1.00 94.44 201 LEU A N 1
ATOM 1528 C CA . LEU A 1 201 ? -8.048 -4.519 -11.587 1.00 94.44 201 LEU A CA 1
ATOM 1529 C C . LEU A 1 201 ? -8.618 -5.535 -12.596 1.00 94.44 201 LEU A C 1
ATOM 1531 O O . LEU A 1 201 ? -9.833 -5.521 -12.784 1.00 94.44 201 LEU A O 1
ATOM 1535 N N . PRO A 1 202 ? -7.821 -6.458 -13.175 1.00 94.19 202 PRO A N 1
ATOM 1536 C CA . PRO A 1 202 ? -8.363 -7.457 -14.097 1.00 94.19 202 PRO A CA 1
ATOM 1537 C C . PRO A 1 202 ? -9.424 -8.378 -13.474 1.00 94.19 202 PRO A C 1
ATOM 1539 O O . PRO A 1 202 ? -10.362 -8.768 -14.160 1.00 94.19 202 PRO A O 1
ATOM 1542 N N . LEU A 1 203 ? -9.307 -8.703 -12.181 1.00 95.38 203 LEU A N 1
ATOM 1543 C CA . LEU A 1 203 ? -10.291 -9.512 -11.452 1.00 95.38 203 LEU A CA 1
ATOM 1544 C C . LEU A 1 203 ? -11.550 -8.701 -11.140 1.00 95.38 203 LEU A C 1
ATOM 1546 O O . LEU A 1 203 ? -12.657 -9.184 -11.358 1.00 95.38 203 LEU A O 1
ATOM 15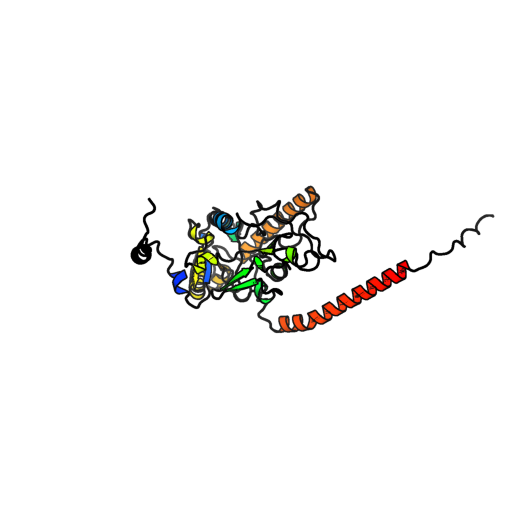50 N N . LEU A 1 204 ? -11.389 -7.444 -10.714 1.00 93.56 204 LEU A N 1
ATOM 1551 C CA . LEU A 1 204 ? -12.526 -6.550 -10.469 1.00 93.56 204 LEU A CA 1
ATOM 1552 C C . LEU A 1 204 ? -13.364 -6.335 -11.735 1.00 93.56 204 LEU A C 1
ATOM 1554 O O . LEU A 1 204 ? -14.589 -6.343 -11.658 1.00 93.56 204 LEU A O 1
ATOM 1558 N N . ALA A 1 205 ? -12.720 -6.203 -12.898 1.00 90.88 205 ALA A N 1
ATOM 1559 C CA . ALA A 1 205 ? -13.404 -6.095 -14.188 1.00 90.88 205 ALA A CA 1
ATOM 1560 C C . ALA A 1 205 ? -14.241 -7.344 -14.533 1.00 90.88 205 ALA A C 1
ATOM 1562 O O . ALA A 1 205 ? -15.213 -7.248 -15.275 1.00 90.88 205 ALA A O 1
ATOM 1563 N N . GLN A 1 206 ? -13.892 -8.504 -13.968 1.00 92.88 206 GLN A N 1
ATOM 1564 C CA . GLN A 1 206 ? -14.623 -9.769 -14.108 1.00 92.88 206 GLN A CA 1
ATOM 1565 C C . GLN A 1 206 ? -15.621 -10.011 -12.964 1.00 92.88 206 GLN A C 1
ATOM 1567 O O . GLN A 1 206 ? -16.188 -11.096 -12.858 1.00 92.88 206 GLN A O 1
ATOM 1572 N N . GLY A 1 207 ? -15.824 -9.033 -12.076 1.00 89.12 207 GLY A N 1
ATOM 1573 C CA . GLY A 1 207 ? -16.693 -9.181 -10.910 1.00 89.12 207 GLY A CA 1
ATOM 1574 C C . GLY A 1 207 ? -16.101 -10.033 -9.779 1.00 89.12 207 GLY A C 1
ATOM 1575 O O . GLY A 1 207 ? -16.821 -10.397 -8.852 1.00 89.12 207 GLY A O 1
ATOM 1576 N N . GLN A 1 208 ? -14.807 -10.355 -9.834 1.00 92.69 208 GLN A N 1
ATOM 1577 C CA . GLN A 1 208 ? -14.115 -11.164 -8.831 1.00 92.69 208 GLN A CA 1
ATOM 1578 C C . GLN A 1 208 ? -13.445 -10.288 -7.767 1.00 92.69 208 GLN A C 1
ATOM 1580 O O . GLN A 1 208 ? -13.014 -9.162 -8.029 1.00 92.69 208 GLN A O 1
ATOM 1585 N N . ALA A 1 209 ? -13.328 -10.818 -6.550 1.00 93.19 209 ALA A N 1
ATOM 1586 C CA . ALA A 1 209 ? -12.635 -10.133 -5.468 1.00 93.19 209 ALA A CA 1
ATOM 1587 C C . ALA A 1 209 ? -11.107 -10.113 -5.700 1.00 93.19 209 ALA A C 1
ATOM 1589 O O . ALA A 1 209 ? -10.548 -11.023 -6.314 1.00 93.19 209 ALA A O 1
ATOM 1590 N N . PRO A 1 210 ? -10.385 -9.102 -5.183 1.00 97.19 210 PRO A N 1
ATOM 1591 C CA . PRO A 1 210 ? -8.928 -9.125 -5.148 1.00 97.19 210 PRO A CA 1
ATOM 1592 C C . PRO A 1 210 ? -8.382 -10.364 -4.420 1.00 97.19 210 PRO A C 1
ATOM 1594 O O . PRO A 1 210 ? -8.853 -10.688 -3.332 1.00 97.19 210 PRO A O 1
ATOM 1597 N N . ARG A 1 211 ? -7.313 -10.984 -4.941 1.00 96.38 211 ARG A N 1
ATOM 1598 C CA . ARG A 1 211 ? -6.711 -12.204 -4.354 1.00 96.38 211 ARG A CA 1
ATOM 1599 C C . ARG A 1 211 ? -6.345 -12.072 -2.882 1.00 96.38 211 ARG A C 1
ATOM 1601 O O . ARG A 1 211 ? -6.604 -12.965 -2.093 1.00 96.38 211 ARG A O 1
ATOM 1608 N N . CYS A 1 212 ? -5.799 -10.923 -2.491 1.00 97.44 212 CYS A N 1
ATOM 1609 C CA . CYS A 1 212 ? -5.448 -10.655 -1.096 1.00 97.44 212 CYS A CA 1
ATOM 1610 C C . CYS A 1 212 ? -6.658 -10.620 -0.139 1.00 97.44 212 CYS A C 1
ATOM 1612 O O . CYS A 1 212 ? -6.462 -10.742 1.068 1.00 97.44 212 CYS A O 1
ATOM 1614 N N . ILE A 1 213 ? -7.875 -10.419 -0.660 1.00 97.94 213 ILE A N 1
ATOM 1615 C CA . ILE A 1 213 ? -9.134 -10.474 0.092 1.00 97.94 213 ILE A CA 1
ATOM 1616 C C . ILE A 1 213 ? -9.652 -11.912 0.106 1.00 97.94 213 ILE A C 1
ATOM 1618 O O . ILE A 1 213 ? -9.941 -12.437 1.175 1.00 97.94 213 ILE A O 1
ATOM 1622 N N . GLU A 1 214 ? -9.705 -12.551 -1.064 1.00 97.38 214 GLU A N 1
ATOM 1623 C CA . GLU A 1 214 ? -10.159 -13.938 -1.237 1.00 97.38 214 GLU A CA 1
ATOM 1624 C C . GLU A 1 214 ? -9.338 -14.937 -0.405 1.00 97.38 214 GLU A C 1
ATOM 1626 O O . GLU A 1 214 ? -9.902 -15.819 0.231 1.00 97.38 214 GLU A O 1
ATOM 1631 N N . ALA A 1 215 ? -8.016 -14.762 -0.350 1.00 97.81 215 ALA A N 1
ATOM 1632 C CA . ALA A 1 215 ? -7.107 -15.660 0.361 1.00 97.81 215 ALA A CA 1
ATOM 1633 C C . ALA A 1 215 ? -7.123 -15.497 1.891 1.00 97.81 215 ALA A C 1
ATOM 1635 O O . ALA A 1 215 ? -6.470 -16.265 2.590 1.00 97.81 215 ALA A O 1
ATOM 1636 N N . CYS A 1 216 ? -7.791 -14.477 2.443 1.00 97.88 216 CYS A N 1
ATOM 1637 C CA . CYS A 1 216 ? -7.706 -14.184 3.871 1.00 97.88 216 CYS A CA 1
ATOM 1638 C C . CYS A 1 216 ? -8.621 -15.115 4.693 1.00 97.88 216 CYS A C 1
ATOM 1640 O O . CYS A 1 216 ? -9.839 -14.924 4.664 1.00 97.88 216 CYS A O 1
ATOM 1642 N N . PRO A 1 217 ? -8.077 -16.040 5.513 1.00 97.69 217 PRO A N 1
ATOM 1643 C CA . PRO A 1 217 ? -8.901 -16.993 6.264 1.00 97.69 217 PRO A CA 1
ATOM 1644 C C . PRO A 1 217 ? -9.747 -16.320 7.352 1.00 97.69 217 PRO A C 1
ATOM 1646 O O . PRO A 1 217 ? -10.794 -16.829 7.729 1.00 97.69 217 PRO A O 1
ATOM 1649 N N . GLN A 1 218 ? -9.302 -15.159 7.842 1.00 98.06 218 GLN A N 1
ATOM 1650 C CA . GLN A 1 218 ? -9.968 -14.397 8.902 1.00 98.06 218 GLN A CA 1
ATOM 1651 C C . GLN A 1 218 ? -10.885 -13.292 8.371 1.00 98.06 218 GLN A C 1
ATOM 1653 O O . GLN A 1 218 ? -11.433 -12.523 9.156 1.00 98.06 218 GLN A O 1
ATOM 1658 N N . GLN A 1 219 ? -11.018 -13.162 7.043 1.00 97.06 219 GLN A N 1
ATOM 1659 C CA . GLN A 1 219 ? -11.845 -12.125 6.418 1.00 97.06 219 GLN A CA 1
ATOM 1660 C C . GLN A 1 219 ? -11.546 -10.714 6.966 1.00 97.06 219 GLN A C 1
ATOM 1662 O O . GLN A 1 219 ? -12.439 -9.890 7.160 1.00 97.06 219 GLN A O 1
ATOM 1667 N N . VAL A 1 220 ? -10.257 -10.430 7.205 1.00 98.25 220 VAL A N 1
ATOM 1668 C CA . VAL A 1 220 ? -9.745 -9.121 7.665 1.00 98.25 220 VAL A CA 1
ATOM 1669 C C . VAL A 1 220 ? -10.181 -8.006 6.725 1.00 98.25 220 VAL A C 1
ATOM 1671 O O . VAL A 1 220 ? -10.362 -6.866 7.134 1.00 98.25 220 VAL A O 1
ATOM 1674 N N . GLN A 1 221 ? -10.309 -8.326 5.441 1.00 97.62 221 GLN A N 1
ATOM 1675 C CA . GLN A 1 221 ? -10.535 -7.358 4.388 1.00 97.62 221 GLN A CA 1
ATOM 1676 C C . GLN A 1 221 ? -11.904 -7.585 3.764 1.00 97.62 221 GLN A C 1
ATOM 1678 O O . GLN A 1 221 ? -12.277 -8.716 3.467 1.00 97.62 221 GLN A O 1
ATOM 1683 N N . SER A 1 222 ? -12.620 -6.502 3.491 1.00 97.12 222 SER A N 1
ATOM 1684 C CA . SER A 1 222 ? -13.827 -6.531 2.669 1.00 97.12 222 SER A CA 1
ATOM 1685 C C . SER A 1 222 ? -13.791 -5.401 1.649 1.00 97.12 222 SER A C 1
ATOM 1687 O O . SER A 1 222 ? -13.167 -4.368 1.882 1.00 97.12 222 SER A O 1
ATOM 1689 N N . ILE A 1 223 ? -14.435 -5.595 0.501 1.00 96.75 223 ILE A N 1
ATOM 1690 C CA . ILE A 1 223 ? -14.507 -4.597 -0.569 1.00 96.75 223 ILE A CA 1
ATOM 1691 C C . ILE A 1 223 ? -15.963 -4.340 -0.937 1.00 96.75 223 ILE A C 1
ATOM 1693 O O . ILE A 1 223 ? -16.780 -5.257 -0.929 1.00 96.75 223 ILE A O 1
ATOM 1697 N N . GLY A 1 224 ? -16.303 -3.086 -1.217 1.00 95.62 224 GLY A N 1
ATOM 1698 C CA . GLY A 1 224 ? -17.640 -2.701 -1.660 1.00 95.62 224 GLY A CA 1
ATOM 1699 C C . GLY A 1 224 ? -17.756 -1.207 -1.940 1.00 95.62 224 GLY A C 1
ATOM 1700 O O . GLY A 1 224 ? -16.733 -0.515 -1.916 1.00 95.62 224 GLY A O 1
ATOM 1701 N N . PRO A 1 225 ? -18.977 -0.702 -2.189 1.00 95.81 225 PRO A N 1
ATOM 1702 C CA . PRO A 1 225 ? -19.215 0.718 -2.414 1.00 95.81 225 PRO A CA 1
ATOM 1703 C C . PRO A 1 225 ? -18.643 1.562 -1.276 1.00 95.81 225 PRO A C 1
ATOM 1705 O O . PRO A 1 225 ? -18.852 1.263 -0.097 1.00 95.81 225 PRO A O 1
ATOM 1708 N N . ARG A 1 226 ? -17.922 2.631 -1.625 1.00 95.12 226 ARG A N 1
ATOM 1709 C CA . ARG A 1 226 ? -17.179 3.457 -0.666 1.00 95.12 226 ARG A CA 1
ATOM 1710 C C . ARG A 1 226 ? -18.025 3.895 0.530 1.00 95.12 226 ARG A C 1
ATOM 1712 O O . ARG A 1 226 ? -17.625 3.655 1.662 1.00 95.12 226 ARG A O 1
ATOM 1719 N N . ARG A 1 227 ? -19.213 4.456 0.285 1.00 94.81 227 ARG A N 1
ATOM 1720 C CA . ARG A 1 227 ? -20.107 4.967 1.339 1.00 94.81 227 ARG A CA 1
ATOM 1721 C C . ARG A 1 227 ? -20.530 3.889 2.342 1.00 94.81 227 ARG A C 1
ATOM 1723 O O . ARG A 1 227 ? -20.619 4.155 3.536 1.00 94.81 227 ARG A O 1
ATOM 1730 N N . GLU A 1 228 ? -20.778 2.669 1.871 1.00 96.62 228 GLU A N 1
ATOM 1731 C CA . GLU A 1 228 ? -21.116 1.547 2.754 1.00 96.62 228 GLU A CA 1
ATOM 1732 C C . GLU A 1 228 ? -19.920 1.136 3.612 1.00 96.62 228 GLU A C 1
ATOM 1734 O O . GLU A 1 228 ? -20.070 0.851 4.799 1.00 96.62 228 GLU A O 1
ATOM 1739 N N . GLN A 1 229 ? -18.725 1.122 3.020 1.00 97.50 229 GLN A N 1
ATOM 1740 C CA . GLN A 1 229 ? -17.492 0.785 3.728 1.00 97.50 229 GLN A CA 1
ATOM 1741 C C . GLN A 1 229 ? -17.107 1.853 4.755 1.00 97.50 229 GLN A C 1
ATOM 1743 O O . GLN A 1 229 ? -16.649 1.505 5.837 1.00 97.50 229 GLN A O 1
ATOM 1748 N N . GLU A 1 230 ? -17.359 3.132 4.473 1.00 97.25 230 GLU A N 1
ATOM 1749 C CA . GLU A 1 230 ? -17.200 4.224 5.442 1.00 97.25 230 GLU A CA 1
ATOM 1750 C C . GLU A 1 230 ? -18.131 4.040 6.650 1.00 97.25 230 GLU A C 1
ATOM 1752 O O . GLU A 1 230 ? -17.674 4.118 7.790 1.00 97.25 230 GLU A O 1
ATOM 1757 N N . GLY A 1 231 ? -19.406 3.704 6.419 1.00 98.00 231 GLY A N 1
ATOM 1758 C CA . GLY A 1 231 ? -20.356 3.417 7.499 1.00 98.00 231 GLY A CA 1
ATOM 1759 C C . GLY A 1 231 ? -19.950 2.209 8.352 1.00 98.00 231 GLY A C 1
ATOM 1760 O O . GLY A 1 231 ? -20.008 2.267 9.580 1.00 98.00 231 GLY A O 1
ATOM 1761 N N . LYS A 1 232 ? -19.473 1.127 7.718 1.00 98.31 232 LYS A N 1
ATOM 1762 C CA . LYS A 1 232 ? -18.924 -0.045 8.426 1.00 98.31 232 LYS A CA 1
ATOM 1763 C C . LYS A 1 232 ? -17.676 0.311 9.232 1.00 98.31 232 LYS A C 1
ATOM 1765 O O . LYS A 1 232 ? -17.543 -0.145 10.364 1.00 98.31 232 LYS A O 1
ATOM 1770 N N . ALA A 1 233 ? -16.786 1.126 8.668 1.00 98.50 233 ALA A N 1
ATOM 1771 C CA . ALA A 1 233 ? -15.572 1.563 9.343 1.00 98.50 233 ALA A CA 1
ATOM 1772 C C . ALA A 1 233 ? -15.890 2.370 10.606 1.00 98.50 233 ALA A C 1
ATOM 1774 O O . ALA A 1 233 ? -15.334 2.091 11.664 1.00 98.50 233 ALA A O 1
ATOM 1775 N N . GLU A 1 234 ? -16.817 3.326 10.511 1.00 98.31 234 GLU A N 1
ATOM 1776 C CA . GLU A 1 234 ? -17.261 4.122 11.657 1.00 98.31 234 GLU A CA 1
ATOM 1777 C C . GLU A 1 234 ? -17.895 3.250 12.749 1.00 98.31 234 GLU A C 1
ATOM 1779 O O . GLU A 1 234 ? -17.562 3.403 13.924 1.00 98.31 234 GLU A O 1
ATOM 1784 N N . ALA A 1 235 ? -18.768 2.308 12.380 1.00 98.31 235 ALA A N 1
ATOM 1785 C CA . ALA A 1 235 ? -19.396 1.406 13.342 1.00 98.31 235 ALA A CA 1
ATOM 1786 C C . ALA A 1 235 ? -18.364 0.536 14.082 1.00 98.31 235 ALA A C 1
ATOM 1788 O O . ALA A 1 235 ? -18.392 0.468 15.311 1.00 98.31 235 ALA A O 1
ATOM 1789 N N . LEU A 1 236 ? -17.425 -0.077 13.350 1.00 98.31 236 LEU A N 1
ATOM 1790 C CA . LEU A 1 236 ? -16.348 -0.881 13.939 1.00 98.31 236 LEU A CA 1
ATOM 1791 C C . LEU A 1 236 ? -15.457 -0.047 14.859 1.00 98.31 236 LEU A C 1
ATOM 1793 O O . LEU A 1 236 ? -15.115 -0.479 15.953 1.00 98.31 236 LEU A O 1
ATOM 1797 N N . ALA A 1 237 ? -15.106 1.163 14.443 1.00 98.50 237 ALA A N 1
ATOM 1798 C CA . ALA A 1 237 ? -14.245 2.037 15.222 1.00 98.50 237 ALA A CA 1
ATOM 1799 C C . ALA A 1 237 ? -14.896 2.517 16.517 1.00 98.50 237 ALA A C 1
ATOM 1801 O O . ALA A 1 237 ? -14.227 2.620 17.540 1.00 98.50 237 ALA A O 1
ATOM 1802 N N . ARG A 1 238 ? -16.206 2.791 16.492 1.00 98.50 238 ARG A N 1
ATOM 1803 C CA . ARG A 1 238 ? -16.977 3.119 17.699 1.00 98.50 238 ARG A CA 1
ATOM 1804 C C . ARG A 1 238 ? -17.024 1.941 18.666 1.00 98.50 238 ARG A C 1
ATOM 1806 O O . ARG A 1 238 ? -16.840 2.149 19.860 1.00 98.50 238 ARG A O 1
ATOM 1813 N N . ASP A 1 239 ? -17.230 0.728 18.157 1.00 98.25 239 ASP A N 1
ATOM 1814 C CA . ASP A 1 239 ? -17.206 -0.497 18.963 1.00 98.25 239 ASP A CA 1
ATOM 1815 C C . ASP A 1 239 ? -15.821 -0.744 19.586 1.00 98.25 239 ASP A C 1
ATOM 1817 O O . ASP A 1 239 ? -15.720 -0.969 20.790 1.00 98.25 239 ASP A O 1
ATOM 1821 N N . MET A 1 240 ? -14.744 -0.623 18.804 1.00 97.69 240 MET A N 1
ATOM 1822 C CA . MET A 1 240 ? -13.374 -0.783 19.305 1.00 97.69 240 MET A CA 1
ATOM 1823 C C . MET A 1 240 ? -13.001 0.293 20.324 1.00 97.69 240 MET A C 1
ATOM 1825 O O . MET A 1 240 ? -12.489 -0.041 21.387 1.00 97.69 240 MET A O 1
ATOM 1829 N N . ALA A 1 241 ? -13.329 1.560 20.057 1.00 97.94 241 ALA A N 1
ATOM 1830 C CA . ALA A 1 241 ? -13.109 2.649 21.004 1.00 97.94 241 ALA A CA 1
ATOM 1831 C C . ALA A 1 241 ? -13.870 2.429 22.318 1.00 97.94 241 ALA A C 1
ATOM 1833 O O . ALA A 1 241 ? -13.321 2.654 23.393 1.00 97.94 241 ALA A O 1
ATOM 1834 N N . HIS A 1 242 ? -15.117 1.952 22.245 1.00 97.38 242 HIS A N 1
ATOM 1835 C CA . HIS A 1 242 ? -15.904 1.624 23.430 1.00 97.38 242 HIS A CA 1
ATOM 1836 C C . HIS A 1 242 ? -15.276 0.481 24.238 1.00 97.38 242 HIS A C 1
ATOM 1838 O O . HIS A 1 242 ? -15.137 0.604 25.454 1.00 97.38 242 HIS A O 1
ATOM 1844 N N . LYS A 1 243 ? -14.854 -0.602 23.571 1.00 96.38 243 LYS A N 1
ATOM 1845 C CA . LYS A 1 243 ? -14.164 -1.742 24.203 1.00 96.38 243 LYS A CA 1
ATOM 1846 C C . LYS A 1 243 ? -12.828 -1.352 24.828 1.00 96.38 243 LYS A C 1
ATOM 1848 O O . LYS A 1 243 ? -12.449 -1.937 25.837 1.00 96.38 243 LYS A O 1
ATOM 1853 N N . ASP A 1 244 ? -12.150 -0.363 24.255 1.00 95.75 244 ASP A N 1
ATOM 1854 C CA . ASP A 1 244 ? -10.906 0.186 24.793 1.00 95.75 244 ASP A CA 1
ATOM 1855 C C . ASP A 1 244 ? -11.118 1.158 25.972 1.00 95.75 244 ASP A C 1
ATOM 1857 O O . ASP A 1 244 ? -10.162 1.614 26.596 1.00 95.75 244 ASP A O 1
ATOM 1861 N N . GLY A 1 245 ? -12.373 1.492 26.302 1.00 95.88 245 GLY A N 1
ATOM 1862 C CA . GLY A 1 245 ? -12.707 2.452 27.357 1.00 95.88 245 GLY A CA 1
ATOM 1863 C C . GLY A 1 245 ? -12.505 3.916 26.951 1.00 95.88 245 GLY A C 1
ATOM 1864 O O . GLY A 1 245 ? -12.499 4.801 27.809 1.00 95.88 245 GLY A O 1
ATOM 1865 N N . ALA A 1 246 ? -12.348 4.199 25.656 1.00 95.75 246 ALA A N 1
ATOM 1866 C CA . ALA A 1 246 ? -12.252 5.557 25.146 1.00 95.75 246 ALA A CA 1
ATOM 1867 C C . ALA A 1 246 ? -13.625 6.246 25.122 1.00 95.75 246 ALA A C 1
ATOM 1869 O O . ALA A 1 246 ? -14.675 5.623 24.945 1.00 95.75 246 ALA A O 1
ATOM 1870 N N . SER A 1 247 ? -13.616 7.572 25.255 1.00 94.69 247 SER A N 1
ATOM 1871 C CA . SER A 1 247 ? -14.832 8.371 25.136 1.00 94.69 247 SER A CA 1
ATOM 1872 C C . SER A 1 247 ? -15.475 8.221 23.740 1.00 94.69 247 SER A C 1
ATOM 1874 O O . SER A 1 247 ? -14.743 8.140 22.746 1.00 94.69 247 SER A O 1
ATOM 1876 N N . PRO A 1 248 ? -16.819 8.241 23.615 1.00 92.12 248 PRO A N 1
ATOM 1877 C CA . PRO A 1 248 ? -17.519 7.998 22.347 1.00 92.12 248 PRO A CA 1
ATOM 1878 C C . PRO A 1 248 ? -17.124 8.917 21.183 1.00 92.12 248 PRO A C 1
ATOM 1880 O O . PRO A 1 248 ? -17.277 8.543 20.021 1.00 92.12 248 PRO A O 1
ATOM 1883 N N . GLU A 1 249 ? -16.629 10.122 21.461 1.00 94.31 249 GLU A N 1
ATOM 1884 C CA . GLU A 1 249 ? -16.157 11.095 20.474 1.00 94.31 249 GLU A CA 1
ATOM 1885 C C . GLU A 1 249 ? -14.793 10.744 19.857 1.00 94.31 249 GLU A C 1
ATOM 1887 O O . GLU A 1 249 ? -14.478 11.224 18.767 1.00 94.31 249 GLU A O 1
ATOM 1892 N N . LYS A 1 250 ? -14.005 9.876 20.505 1.00 96.00 250 LYS A N 1
ATOM 1893 C CA . LYS A 1 250 ? -12.643 9.508 20.081 1.00 96.00 250 LYS A CA 1
ATOM 1894 C C . LYS A 1 250 ? -12.573 8.333 19.110 1.00 96.00 250 LYS A C 1
ATOM 1896 O O . LYS A 1 250 ? -11.482 7.926 18.729 1.00 96.00 250 LYS A O 1
ATOM 1901 N N . TRP A 1 251 ? -13.706 7.810 18.640 1.00 97.00 251 TRP A N 1
ATOM 1902 C CA . TRP A 1 251 ? -13.726 6.700 17.675 1.00 97.00 251 TRP A CA 1
ATOM 1903 C C . TRP A 1 251 ? -12.889 6.970 16.414 1.00 97.00 251 TRP A C 1
ATOM 1905 O O . TRP A 1 251 ? -12.344 6.043 15.823 1.00 97.00 251 TRP A O 1
ATOM 1915 N N . ARG A 1 252 ? -12.746 8.240 16.008 1.00 96.69 252 ARG A N 1
ATOM 1916 C CA . ARG A 1 252 ? -11.930 8.627 14.846 1.00 96.69 252 ARG A CA 1
ATOM 1917 C C . ARG A 1 252 ? -10.452 8.286 15.015 1.00 96.69 252 ARG A C 1
ATOM 1919 O O . ARG A 1 252 ? -9.790 8.062 14.011 1.00 96.69 252 ARG A O 1
ATOM 1926 N N . ASP A 1 253 ? -9.956 8.188 16.247 1.00 97.62 253 ASP A N 1
ATOM 1927 C CA . ASP A 1 253 ? -8.570 7.798 16.517 1.00 97.62 253 ASP A CA 1
ATOM 1928 C C . ASP A 1 253 ? -8.305 6.325 16.145 1.00 97.62 253 ASP A C 1
ATOM 1930 O O . ASP A 1 253 ? -7.152 5.940 15.971 1.00 97.62 253 ASP A O 1
ATOM 1934 N N . TYR A 1 254 ? -9.356 5.516 15.968 1.00 98.44 254 TYR A N 1
ATOM 1935 C CA . TYR A 1 254 ? -9.308 4.085 15.638 1.00 98.44 254 TYR A CA 1
ATOM 1936 C C . TYR A 1 254 ? -9.513 3.808 14.144 1.00 98.44 254 TYR A C 1
ATOM 1938 O O . TYR A 1 254 ? -9.626 2.648 13.747 1.00 98.44 254 TYR A O 1
ATOM 1946 N N . VAL A 1 255 ? -9.560 4.849 13.301 1.00 98.31 255 VAL A N 1
ATOM 1947 C CA . VAL A 1 255 ? -9.695 4.721 11.842 1.00 98.31 255 VAL A CA 1
ATOM 1948 C C . VAL A 1 255 ? -8.593 5.476 11.119 1.00 98.31 255 VAL A C 1
ATOM 1950 O O . VAL A 1 255 ? -8.262 6.601 11.475 1.00 98.31 255 VAL A O 1
ATOM 1953 N N . TYR A 1 256 ? -8.075 4.883 10.046 1.00 98.56 256 TYR A N 1
ATOM 1954 C CA . TYR A 1 256 ? -7.106 5.508 9.154 1.00 98.56 256 TYR A CA 1
ATOM 1955 C C . TYR A 1 256 ? -7.507 5.335 7.692 1.00 98.56 256 TYR A C 1
ATOM 1957 O O . TYR A 1 256 ? -7.931 4.261 7.274 1.00 98.56 256 TYR A O 1
ATOM 1965 N N . GLY A 1 257 ? -7.345 6.381 6.888 1.00 97.31 257 GLY A N 1
ATOM 1966 C CA . GLY A 1 257 ? -7.682 6.411 5.466 1.00 97.31 257 GLY A CA 1
ATOM 1967 C C . GLY A 1 257 ? -9.030 7.066 5.150 1.00 97.31 257 GLY A C 1
ATOM 1968 O O . GLY A 1 257 ? -9.317 7.288 3.971 1.00 97.31 257 GLY A O 1
ATOM 1969 N N . LEU A 1 258 ? -9.843 7.409 6.158 1.00 95.50 258 LEU A N 1
ATOM 1970 C CA . LEU A 1 258 ? -11.089 8.165 5.957 1.00 95.50 258 LEU A CA 1
ATOM 1971 C C . LEU A 1 258 ? -10.820 9.620 5.568 1.00 95.50 258 LEU A C 1
ATOM 1973 O O . LEU A 1 258 ? -11.496 10.147 4.692 1.00 95.50 258 LEU A O 1
ATOM 1977 N N . MET A 1 259 ? -9.833 10.251 6.209 1.00 93.25 259 MET A N 1
ATOM 1978 C CA . MET A 1 259 ? -9.558 11.687 6.064 1.00 93.25 259 MET A CA 1
ATOM 1979 C C . MET A 1 259 ? -8.196 11.960 5.428 1.00 93.25 259 MET A C 1
ATOM 1981 O O . MET A 1 259 ? -7.963 13.032 4.866 1.00 93.25 259 MET A O 1
ATOM 1985 N N . GLU A 1 260 ? -7.287 10.993 5.508 1.00 96.06 260 GLU A N 1
ATOM 1986 C CA . GLU A 1 260 ? -5.926 11.122 5.017 1.00 96.06 260 GLU A CA 1
ATOM 1987 C C . GLU A 1 260 ? -5.898 11.412 3.518 1.00 96.06 260 GLU A C 1
ATOM 1989 O O . GLU A 1 260 ? -6.486 10.693 2.712 1.00 96.06 260 GLU A O 1
ATOM 1994 N N . ASN A 1 261 ? -5.184 12.476 3.148 1.00 94.00 261 ASN A N 1
ATOM 1995 C CA . ASN A 1 261 ? -5.111 12.989 1.781 1.00 94.00 261 ASN A CA 1
ATOM 1996 C C . ASN A 1 261 ? -6.500 13.209 1.136 1.00 94.00 261 ASN A C 1
ATOM 1998 O O . ASN A 1 261 ? -6.711 12.844 -0.020 1.00 94.00 261 ASN A O 1
ATOM 2002 N N . GLY A 1 262 ? -7.453 13.758 1.897 1.00 89.75 262 GLY A N 1
ATOM 2003 C CA . GLY A 1 262 ? -8.813 14.026 1.409 1.00 89.75 262 GLY A CA 1
ATOM 2004 C C . GLY A 1 262 ? -9.689 12.772 1.294 1.00 89.75 262 GLY A C 1
ATOM 2005 O O . GLY A 1 262 ? -10.782 12.829 0.734 1.00 89.75 262 GLY A O 1
ATOM 2006 N N . GLY A 1 263 ? -9.210 11.642 1.820 1.00 94.81 263 GLY A N 1
ATOM 2007 C CA . GLY A 1 263 ? -9.878 10.349 1.786 1.00 94.81 263 GLY A CA 1
ATOM 2008 C C . GLY A 1 263 ? -9.182 9.336 0.880 1.00 94.81 263 GLY A C 1
ATOM 2009 O O . GLY A 1 263 ? -8.519 9.643 -0.115 1.00 94.81 263 GLY A O 1
ATOM 2010 N N . THR A 1 264 ? -9.324 8.064 1.239 1.00 97.31 264 THR A N 1
ATOM 2011 C CA . THR A 1 264 ? -8.686 6.958 0.522 1.00 97.31 264 THR A CA 1
ATOM 2012 C C . THR A 1 264 ? -9.625 5.782 0.329 1.00 97.31 264 THR A C 1
ATOM 2014 O O . THR A 1 264 ? -10.554 5.601 1.113 1.00 97.31 264 THR A O 1
ATOM 2017 N N . ASN A 1 265 ? -9.423 4.990 -0.726 1.00 97.69 265 ASN A N 1
ATOM 2018 C CA . ASN A 1 265 ? -10.205 3.776 -0.998 1.00 97.69 265 ASN A CA 1
ATOM 2019 C C . ASN A 1 265 ? -9.598 2.516 -0.343 1.00 97.69 265 ASN A C 1
ATOM 2021 O O . ASN A 1 265 ? -9.875 1.389 -0.763 1.00 97.69 265 ASN A O 1
ATOM 2025 N N . THR A 1 266 ? -8.782 2.715 0.694 1.00 98.38 266 THR A N 1
ATOM 2026 C CA . THR A 1 266 ? -8.247 1.685 1.587 1.00 98.38 266 THR A CA 1
ATOM 2027 C C . THR A 1 266 ? -8.350 2.216 3.018 1.00 98.38 266 THR A C 1
ATOM 2029 O O . THR A 1 266 ? -7.515 3.008 3.445 1.00 98.38 266 THR A O 1
ATOM 2032 N N . ILE A 1 267 ? -9.370 1.790 3.755 1.00 98.62 267 ILE A N 1
ATOM 2033 C CA . ILE A 1 267 ? -9.629 2.220 5.131 1.00 98.62 267 ILE A CA 1
ATOM 2034 C C . ILE A 1 267 ? -9.171 1.126 6.089 1.00 98.62 267 ILE A C 1
ATOM 2036 O O . ILE A 1 267 ? -9.528 -0.035 5.913 1.00 98.62 267 ILE A O 1
ATOM 2040 N N . TYR A 1 268 ? -8.421 1.496 7.118 1.00 98.75 268 TYR A N 1
ATOM 2041 C CA . TYR A 1 268 ? -8.065 0.617 8.224 1.00 98.75 268 TYR A CA 1
ATOM 2042 C C . TYR A 1 268 ? -8.861 0.998 9.464 1.00 98.75 268 TYR A C 1
ATOM 2044 O O . TYR A 1 268 ? -8.997 2.180 9.772 1.00 98.75 268 TYR A O 1
ATOM 2052 N N . VAL A 1 269 ? -9.318 -0.005 10.201 1.00 98.75 269 VAL A N 1
ATOM 2053 C CA . VAL A 1 269 ? -9.851 0.127 11.555 1.00 98.75 269 VAL A CA 1
ATOM 2054 C C . VAL A 1 269 ? -9.024 -0.779 12.453 1.00 98.75 269 VAL A C 1
ATOM 2056 O O . VAL A 1 269 ? -8.752 -1.925 12.087 1.00 98.75 269 VAL A O 1
ATOM 2059 N N . ALA A 1 270 ? -8.575 -0.261 13.589 1.00 98.38 270 ALA A N 1
ATOM 2060 C CA . ALA A 1 270 ? -7.670 -0.968 14.485 1.00 98.38 270 ALA A CA 1
ATOM 2061 C C . ALA A 1 270 ? -8.231 -1.035 15.905 1.00 98.38 270 ALA A C 1
ATOM 2063 O O . ALA A 1 270 ? -8.930 -0.109 16.304 1.00 98.38 270 ALA A O 1
ATOM 2064 N N . PRO A 1 271 ? -7.882 -2.068 16.696 1.00 97.56 271 PRO A N 1
ATOM 2065 C CA . PRO A 1 271 ? -8.286 -2.159 18.100 1.00 97.56 271 PRO A CA 1
ATOM 2066 C C . PRO A 1 271 ? -7.550 -1.163 19.012 1.00 97.56 271 PRO A C 1
ATOM 2068 O O . PRO A 1 271 ? -7.781 -1.172 20.213 1.00 97.56 271 PRO A O 1
ATOM 2071 N N . LEU A 1 272 ? -6.651 -0.340 18.460 1.00 97.25 272 LEU A N 1
ATOM 2072 C CA . LEU A 1 272 ? -5.827 0.638 19.170 1.00 97.25 272 LEU A CA 1
ATOM 2073 C C . LEU A 1 272 ? -5.843 1.975 18.410 1.00 97.25 272 LEU A C 1
ATOM 2075 O O . LEU A 1 272 ? -5.979 1.966 17.181 1.00 97.25 272 LEU A O 1
ATOM 2079 N N . PRO A 1 273 ? -5.610 3.115 19.084 1.00 97.94 273 PRO A N 1
ATOM 2080 C CA . PRO A 1 273 ? -5.473 4.404 18.417 1.00 97.94 273 PRO A CA 1
ATOM 2081 C C . PRO A 1 273 ? -4.321 4.432 17.396 1.00 97.94 273 PRO A C 1
ATOM 2083 O O . PRO A 1 273 ? -3.170 4.118 17.713 1.00 97.94 273 PRO A O 1
ATOM 2086 N N . PHE A 1 274 ? -4.574 4.921 16.178 1.00 98.19 274 PHE A N 1
ATOM 2087 C CA . PHE A 1 274 ? -3.567 5.023 15.111 1.00 98.19 274 PHE A CA 1
ATOM 2088 C C . PHE A 1 274 ? -2.385 5.926 15.459 1.00 98.19 274 PHE A C 1
ATOM 2090 O O . PHE A 1 274 ? -1.298 5.752 14.909 1.00 98.19 274 PHE A O 1
ATOM 2097 N N . LYS A 1 275 ? -2.559 6.861 16.398 1.00 97.69 275 LYS A N 1
ATOM 2098 C CA . LYS A 1 275 ? -1.455 7.663 16.934 1.00 97.69 275 LYS A CA 1
ATOM 2099 C C . LYS A 1 275 ? -0.382 6.780 17.582 1.00 97.69 275 LYS A C 1
ATOM 2101 O O . LYS A 1 275 ? 0.803 7.013 17.357 1.00 97.69 275 LYS A O 1
ATOM 2106 N N . GLU A 1 276 ? -0.796 5.782 18.356 1.00 98.00 276 GLU A N 1
ATOM 2107 C CA . GLU A 1 276 ? 0.099 4.854 19.054 1.00 98.00 276 GLU A CA 1
ATOM 2108 C C . GLU A 1 276 ? 0.684 3.832 18.080 1.00 98.00 276 GLU A C 1
ATOM 2110 O O . GLU A 1 276 ? 1.899 3.642 18.049 1.00 98.00 276 GLU A O 1
ATOM 2115 N N . ILE A 1 277 ? -0.152 3.285 17.188 1.00 98.38 277 ILE A N 1
ATOM 2116 C CA . ILE A 1 277 ? 0.296 2.389 16.110 1.00 98.38 277 ILE A CA 1
ATOM 2117 C C . ILE A 1 277 ? 1.372 3.073 15.263 1.00 98.38 277 ILE A C 1
ATOM 2119 O O . ILE A 1 277 ? 2.410 2.482 14.983 1.00 98.38 277 ILE A O 1
ATOM 2123 N N . ASN A 1 278 ? 1.160 4.330 14.862 1.00 98.19 278 ASN A N 1
ATOM 2124 C CA . ASN A 1 278 ? 2.138 5.064 14.069 1.00 98.19 278 ASN A CA 1
ATOM 2125 C C . ASN A 1 278 ? 3.433 5.346 14.846 1.00 98.19 278 ASN A C 1
ATOM 2127 O O . ASN A 1 278 ? 4.499 5.348 14.240 1.00 98.19 278 ASN A O 1
ATOM 2131 N N . ALA A 1 279 ? 3.363 5.595 16.155 1.00 98.12 279 ALA A N 1
ATOM 2132 C CA . ALA A 1 279 ? 4.562 5.795 16.965 1.00 98.12 279 ALA A CA 1
ATOM 2133 C C . ALA A 1 279 ? 5.425 4.521 17.005 1.00 98.12 279 ALA A C 1
ATOM 2135 O O . ALA A 1 279 ? 6.610 4.591 16.682 1.00 98.12 279 ALA A O 1
ATOM 2136 N N . ALA A 1 280 ? 4.814 3.366 17.297 1.00 97.75 280 ALA A N 1
ATOM 2137 C CA . ALA A 1 280 ? 5.493 2.068 17.282 1.00 97.75 280 ALA A CA 1
ATOM 2138 C C . ALA A 1 280 ? 6.046 1.727 15.885 1.00 97.75 280 ALA A C 1
ATOM 2140 O O . ALA A 1 280 ? 7.203 1.340 15.741 1.00 97.75 280 ALA A O 1
ATOM 2141 N N . LEU A 1 281 ? 5.247 1.966 14.840 1.00 97.25 281 LEU A N 1
ATOM 2142 C CA . LEU A 1 281 ? 5.631 1.768 13.442 1.00 97.25 281 LEU A CA 1
ATOM 2143 C C . LEU A 1 281 ? 6.872 2.587 13.055 1.00 97.25 281 LEU A C 1
ATOM 2145 O O . LEU A 1 281 ? 7.783 2.064 12.425 1.00 97.25 281 LEU A O 1
ATOM 2149 N N . LEU A 1 282 ? 6.918 3.876 13.409 1.00 96.25 282 LEU A N 1
ATOM 2150 C CA . LEU A 1 282 ? 8.051 4.738 13.062 1.00 96.25 282 LEU A CA 1
ATOM 2151 C C . LEU A 1 282 ? 9.337 4.319 13.780 1.00 96.25 282 LEU A C 1
ATOM 2153 O O . LEU A 1 282 ? 10.410 4.414 13.183 1.00 96.25 282 LEU A O 1
ATOM 2157 N N . GLN A 1 283 ? 9.230 3.843 15.023 1.00 95.81 283 GLN A N 1
ATOM 2158 C CA . GLN A 1 283 ? 10.366 3.291 15.754 1.00 95.81 283 GLN A CA 1
ATOM 2159 C C . GLN A 1 283 ? 10.898 2.022 15.070 1.00 95.81 283 GLN A C 1
ATOM 2161 O O . GLN A 1 283 ? 12.076 1.976 14.717 1.00 95.81 283 GLN A O 1
ATOM 2166 N N . ASP A 1 284 ? 10.030 1.042 14.797 1.00 95.50 284 ASP A N 1
ATOM 2167 C CA . ASP A 1 284 ? 10.410 -0.188 14.086 1.00 95.50 284 ASP A CA 1
ATOM 2168 C C . ASP A 1 284 ? 11.047 0.128 12.719 1.00 95.50 284 ASP A C 1
ATOM 2170 O O . ASP A 1 284 ? 12.115 -0.386 12.369 1.00 95.50 284 ASP A O 1
ATOM 2174 N N . HIS A 1 285 ? 10.455 1.055 11.959 1.00 94.94 285 HIS A N 1
ATOM 2175 C CA . HIS A 1 285 ? 10.979 1.458 10.654 1.00 94.94 285 HIS A CA 1
ATOM 2176 C C . HIS A 1 285 ? 12.364 2.093 10.749 1.00 94.94 285 HIS A C 1
ATOM 2178 O O . HIS A 1 285 ? 13.194 1.859 9.865 1.00 94.94 285 HIS A O 1
ATOM 2184 N N . GLN A 1 286 ? 12.631 2.883 11.791 1.00 93.25 286 GLN A N 1
ATOM 2185 C CA . GLN A 1 286 ? 13.950 3.462 12.024 1.00 93.25 286 GLN A CA 1
ATOM 2186 C C . GLN A 1 286 ? 14.990 2.366 12.295 1.00 93.25 286 GLN A C 1
ATOM 2188 O O . GLN A 1 286 ? 16.040 2.356 11.646 1.00 93.25 286 GLN A O 1
ATOM 2193 N N . GLU A 1 287 ? 14.680 1.419 13.179 1.00 93.56 287 GLU A N 1
ATOM 2194 C CA . GLU A 1 287 ? 15.567 0.304 13.527 1.00 93.56 287 GLU A CA 1
ATOM 2195 C C . GLU A 1 287 ? 15.861 -0.590 12.311 1.00 93.56 287 GLU A C 1
ATOM 2197 O O . GLU A 1 287 ? 17.013 -0.949 12.042 1.00 93.56 287 GLU A O 1
ATOM 2202 N N . ARG A 1 288 ? 14.839 -0.916 11.509 1.00 92.81 288 ARG A N 1
ATOM 2203 C CA . ARG A 1 288 ? 15.027 -1.679 10.265 1.00 92.81 288 ARG A CA 1
ATOM 2204 C C . ARG A 1 288 ? 15.835 -0.899 9.233 1.00 92.81 288 ARG A C 1
ATOM 2206 O O . ARG A 1 288 ? 16.693 -1.480 8.572 1.00 92.81 288 ARG A O 1
ATOM 2213 N N . ALA A 1 289 ? 15.621 0.411 9.112 1.00 90.94 289 ALA A N 1
ATOM 2214 C CA . ALA A 1 289 ? 16.404 1.248 8.208 1.00 90.94 289 ALA A CA 1
ATOM 2215 C C . ALA A 1 289 ? 17.887 1.318 8.615 1.00 90.94 289 ALA A C 1
ATOM 2217 O O . ALA A 1 289 ? 18.756 1.372 7.746 1.00 90.94 289 ALA A O 1
ATOM 2218 N N . GLU A 1 290 ? 18.207 1.304 9.910 1.00 91.19 290 GLU A N 1
ATOM 2219 C CA . GLU A 1 290 ? 19.589 1.207 10.398 1.00 91.19 290 GLU A CA 1
ATOM 2220 C C . GLU A 1 290 ? 20.241 -0.121 10.000 1.00 91.19 290 GLU A C 1
ATOM 2222 O O . GLU A 1 290 ? 21.345 -0.118 9.445 1.00 91.19 290 GLU A O 1
ATOM 2227 N N . LYS A 1 291 ? 19.525 -1.238 10.184 1.00 91.19 291 LYS A N 1
ATOM 2228 C CA . LYS A 1 291 ? 19.971 -2.577 9.762 1.00 91.19 291 LYS A CA 1
ATOM 2229 C C . LYS A 1 291 ? 20.202 -2.650 8.251 1.00 91.19 291 LYS A C 1
ATOM 2231 O O . LYS A 1 291 ? 21.250 -3.128 7.816 1.00 91.19 291 LYS A O 1
ATOM 2236 N N . ASP A 1 292 ? 19.279 -2.109 7.456 1.00 89.38 292 ASP A N 1
ATOM 2237 C CA . ASP A 1 292 ? 19.402 -2.040 5.997 1.00 89.38 292 ASP A CA 1
ATOM 2238 C C . ASP A 1 292 ? 20.647 -1.255 5.572 1.00 89.38 292 ASP A C 1
ATOM 2240 O O . ASP A 1 292 ? 21.426 -1.710 4.733 1.00 89.38 292 ASP A O 1
ATOM 2244 N N . ARG A 1 293 ? 20.869 -0.075 6.171 1.00 88.81 293 ARG A N 1
ATOM 2245 C CA . ARG A 1 293 ? 22.045 0.757 5.877 1.00 88.81 293 ARG A CA 1
ATOM 2246 C C . ARG A 1 293 ? 23.342 0.016 6.186 1.00 88.81 293 ARG A C 1
ATOM 2248 O O . ARG A 1 293 ? 24.258 0.057 5.367 1.00 88.81 293 ARG A O 1
ATOM 2255 N N . ALA A 1 294 ? 23.411 -0.671 7.325 1.00 90.31 294 ALA A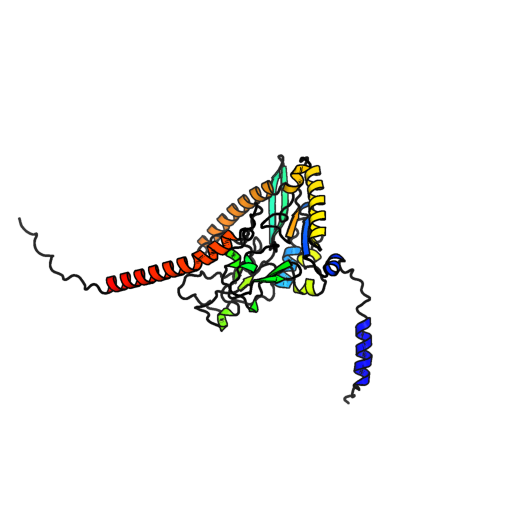 N 1
ATOM 2256 C CA . ALA A 1 294 ? 24.575 -1.464 7.704 1.00 90.31 294 ALA A CA 1
ATOM 2257 C C . ALA A 1 294 ? 24.816 -2.633 6.729 1.00 90.31 294 ALA A C 1
ATOM 2259 O O . ALA A 1 294 ? 25.955 -2.873 6.320 1.00 90.31 294 ALA A O 1
ATOM 2260 N N . ALA A 1 295 ? 23.755 -3.325 6.300 1.00 87.94 295 ALA A N 1
ATOM 2261 C CA . ALA A 1 295 ? 23.842 -4.414 5.328 1.00 87.94 295 ALA A CA 1
ATOM 2262 C C . ALA A 1 295 ? 24.327 -3.931 3.949 1.00 87.94 295 ALA A C 1
ATOM 2264 O O . ALA A 1 295 ? 25.219 -4.543 3.357 1.00 87.94 295 ALA A O 1
ATOM 2265 N N . GLU A 1 296 ? 23.800 -2.806 3.457 1.00 85.88 296 GLU A N 1
ATOM 2266 C CA . GLU A 1 296 ? 24.226 -2.196 2.191 1.00 85.88 296 GLU A CA 1
ATOM 2267 C C . GLU A 1 296 ? 25.692 -1.740 2.240 1.00 85.88 296 GLU A C 1
ATOM 2269 O O . GLU A 1 296 ? 26.459 -2.036 1.321 1.00 85.88 296 GLU A O 1
ATOM 2274 N N . GLN A 1 297 ? 26.115 -1.101 3.336 1.00 88.00 297 GLN A N 1
ATOM 2275 C CA . GLN A 1 297 ? 27.511 -0.703 3.545 1.00 88.00 297 GLN A CA 1
ATOM 2276 C C . GLN A 1 297 ? 28.452 -1.912 3.556 1.00 88.00 297 GLN A C 1
ATOM 2278 O O . GLN A 1 297 ? 29.479 -1.895 2.878 1.00 88.00 297 GLN A O 1
ATOM 2283 N N . LYS A 1 298 ? 28.079 -2.990 4.260 1.00 89.75 298 LYS A N 1
ATOM 2284 C CA . LYS A 1 298 ? 28.840 -4.249 4.283 1.00 89.75 298 LYS A CA 1
ATOM 2285 C C . LYS A 1 298 ? 28.946 -4.886 2.893 1.00 89.75 298 LYS A C 1
ATOM 2287 O O . LYS A 1 298 ? 29.962 -5.496 2.578 1.00 89.75 298 LYS A O 1
ATOM 2292 N N . ALA A 1 299 ? 27.929 -4.714 2.050 1.00 84.75 299 ALA A N 1
ATOM 2293 C CA . ALA A 1 299 ? 27.923 -5.172 0.662 1.00 84.75 299 ALA A CA 1
ATOM 2294 C C . ALA A 1 299 ? 28.660 -4.227 -0.314 1.00 84.75 299 ALA A C 1
ATOM 2296 O O . ALA A 1 299 ? 28.631 -4.466 -1.523 1.00 84.75 299 ALA A O 1
ATOM 2297 N N . GLY A 1 300 ? 29.285 -3.144 0.169 1.00 83.75 300 GLY A N 1
ATOM 2298 C CA . GLY A 1 300 ? 29.967 -2.150 -0.668 1.00 83.75 300 GLY A CA 1
ATOM 2299 C C . GLY A 1 300 ? 29.017 -1.316 -1.536 1.00 83.75 300 GLY A C 1
ATOM 2300 O O . GLY A 1 300 ? 29.441 -0.720 -2.528 1.00 83.75 300 GLY A O 1
ATOM 2301 N N . ARG A 1 301 ? 27.723 -1.285 -1.198 1.00 79.31 301 ARG A N 1
ATOM 2302 C CA . ARG A 1 301 ? 26.685 -0.553 -1.927 1.00 79.31 301 ARG A CA 1
ATOM 2303 C C . ARG A 1 301 ? 26.338 0.741 -1.201 1.00 79.31 301 ARG A C 1
ATOM 2305 O O . ARG A 1 301 ? 26.465 0.869 0.015 1.00 79.31 301 ARG A O 1
ATOM 2312 N N . ARG A 1 302 ? 25.895 1.741 -1.966 1.00 74.50 302 ARG A N 1
ATOM 2313 C CA . ARG A 1 302 ? 25.394 2.989 -1.387 1.00 74.50 302 ARG A CA 1
ATOM 2314 C C . ARG A 1 302 ? 24.011 2.723 -0.782 1.00 74.50 302 ARG A C 1
ATOM 2316 O O . ARG A 1 302 ? 23.140 2.289 -1.534 1.00 74.50 302 ARG A O 1
ATOM 2323 N N . PRO A 1 303 ? 23.775 3.049 0.500 1.00 71.44 303 PRO A N 1
ATOM 2324 C CA . PRO A 1 303 ? 22.457 2.887 1.091 1.00 71.44 303 PRO A CA 1
ATOM 2325 C C . PRO A 1 303 ? 21.408 3.721 0.359 1.00 71.44 303 PRO A C 1
ATOM 2327 O O . PRO A 1 303 ? 21.650 4.882 0.005 1.00 71.44 303 PRO A O 1
ATOM 2330 N N . GLU A 1 304 ? 20.238 3.130 0.147 1.00 69.94 304 GLU A N 1
ATOM 2331 C CA . GLU A 1 304 ? 19.086 3.845 -0.388 1.00 69.94 304 GLU A CA 1
ATOM 2332 C C . GLU A 1 304 ? 18.600 4.899 0.618 1.00 69.94 304 GLU A C 1
ATOM 2334 O O . GLU A 1 304 ? 18.588 4.679 1.829 1.00 69.94 304 GLU A O 1
ATOM 2339 N N . ALA A 1 305 ? 18.231 6.075 0.109 1.00 61.81 305 ALA A N 1
ATOM 2340 C CA . ALA A 1 305 ? 17.751 7.187 0.921 1.00 61.81 305 ALA A CA 1
ATOM 2341 C C . ALA A 1 305 ? 16.217 7.270 0.881 1.00 61.81 305 ALA A C 1
ATOM 2343 O O . ALA A 1 305 ? 15.606 7.024 -0.160 1.00 61.81 305 ALA A O 1
ATOM 2344 N N . GLY A 1 306 ? 15.613 7.704 1.989 1.00 65.19 306 GLY A N 1
ATOM 2345 C CA . GLY A 1 306 ? 14.174 7.953 2.103 1.00 65.19 306 GLY A CA 1
ATOM 2346 C C . GLY A 1 306 ? 13.388 6.790 2.708 1.00 65.19 306 GLY A C 1
ATOM 2347 O O . GLY A 1 306 ? 13.952 5.866 3.289 1.00 65.19 306 GLY A O 1
ATOM 2348 N N . ASN A 1 307 ? 12.062 6.866 2.586 1.00 67.69 307 ASN A N 1
ATOM 2349 C CA . ASN A 1 307 ? 11.164 5.809 3.025 1.00 67.69 307 ASN A CA 1
ATOM 2350 C C . ASN A 1 307 ? 11.283 4.616 2.054 1.00 67.69 307 ASN A C 1
ATOM 2352 O O . ASN A 1 307 ? 10.833 4.687 0.907 1.00 67.69 307 ASN A O 1
ATOM 2356 N N . LEU A 1 308 ? 11.942 3.546 2.507 1.00 80.06 308 LEU A N 1
ATOM 2357 C CA . LEU A 1 308 ? 12.261 2.332 1.746 1.00 80.06 308 LEU A CA 1
ATOM 2358 C C . LEU A 1 308 ? 11.019 1.447 1.543 1.00 80.06 308 LEU A C 1
ATOM 2360 O O . LEU A 1 308 ? 11.032 0.280 1.901 1.00 80.06 308 LEU A O 1
ATOM 2364 N N . GLY A 1 309 ? 9.915 2.000 1.037 1.00 91.00 309 GLY A N 1
ATOM 2365 C CA . GLY A 1 309 ? 8.674 1.246 0.834 1.00 91.00 309 GLY A CA 1
ATOM 2366 C C . GLY A 1 309 ? 7.966 0.828 2.128 1.00 91.00 309 GLY A C 1
ATOM 2367 O O . GLY A 1 309 ? 7.185 -0.121 2.107 1.00 91.00 309 GLY A O 1
ATOM 2368 N N . ARG A 1 310 ? 8.216 1.530 3.237 1.00 95.12 310 ARG A N 1
ATOM 2369 C CA . ARG A 1 310 ? 7.630 1.299 4.562 1.00 95.12 310 ARG A CA 1
ATOM 2370 C C . ARG A 1 310 ? 6.729 2.478 4.965 1.00 95.12 310 ARG A C 1
ATOM 2372 O O . ARG A 1 310 ? 7.155 3.407 5.651 1.00 95.12 310 ARG A O 1
ATOM 2379 N N . PRO A 1 311 ? 5.491 2.534 4.456 1.00 95.81 311 PRO A N 1
ATOM 2380 C CA . PRO A 1 311 ? 4.624 3.696 4.619 1.00 95.81 311 PRO A CA 1
ATOM 2381 C C . PRO A 1 311 ? 4.227 3.932 6.085 1.00 95.81 311 PRO A C 1
ATOM 2383 O O . PRO A 1 311 ? 3.843 2.998 6.786 1.00 95.81 311 PRO A O 1
ATOM 2386 N N . HIS A 1 312 ? 4.228 5.193 6.527 1.00 96.12 312 HIS A N 1
ATOM 2387 C CA . HIS A 1 312 ? 3.753 5.571 7.864 1.00 96.12 312 HIS A CA 1
ATOM 2388 C C . HIS A 1 312 ? 2.219 5.460 7.995 1.00 96.12 312 HIS A C 1
ATOM 2390 O O . HIS A 1 312 ? 1.514 5.220 7.011 1.00 96.12 312 HIS A O 1
ATOM 2396 N N . LEU A 1 313 ? 1.700 5.655 9.210 1.00 97.00 313 LEU A N 1
ATOM 2397 C CA . LEU A 1 313 ? 0.267 5.801 9.521 1.00 97.00 313 LEU A CA 1
ATOM 2398 C C . LEU A 1 313 ? -0.037 7.124 10.248 1.00 97.00 313 LEU A C 1
ATOM 2400 O O . LEU A 1 313 ? -1.058 7.279 10.903 1.00 97.00 313 LEU A O 1
ATOM 2404 N N . GLY A 1 314 ? 0.869 8.099 10.156 1.00 95.75 314 GLY A N 1
ATOM 2405 C CA . GLY A 1 314 ? 0.630 9.457 10.634 1.00 95.75 314 GLY A CA 1
ATOM 2406 C C . GLY A 1 314 ? -0.399 10.215 9.781 1.00 95.75 314 GLY A C 1
ATOM 2407 O O . GLY A 1 314 ? -0.647 9.817 8.634 1.00 95.75 314 GLY A O 1
ATOM 2408 N N . PRO A 1 315 ? -0.967 11.317 10.303 1.00 95.00 315 PRO A N 1
ATOM 2409 C CA . PRO A 1 315 ? -1.917 12.156 9.576 1.00 95.00 315 PRO A CA 1
ATOM 2410 C C . PRO A 1 315 ? -1.342 12.693 8.261 1.00 95.00 315 PRO A C 1
ATOM 2412 O O . PRO A 1 315 ? -0.176 13.087 8.195 1.00 95.00 315 PRO A O 1
ATOM 2415 N N . VAL A 1 316 ? -2.177 12.764 7.224 1.00 94.94 316 VAL A N 1
ATOM 2416 C CA . VAL A 1 316 ? -1.790 13.252 5.891 1.00 94.94 316 VAL A CA 1
ATOM 2417 C C . VAL A 1 316 ? -2.769 14.319 5.420 1.00 94.94 316 VAL A C 1
ATOM 2419 O O . VAL A 1 316 ? -3.964 14.059 5.296 1.00 94.94 316 VAL A O 1
ATOM 2422 N N . LYS A 1 317 ? -2.260 15.515 5.110 1.00 92.25 317 LYS A N 1
ATOM 2423 C CA . LYS A 1 317 ? -3.053 16.597 4.506 1.00 92.25 317 LYS A CA 1
ATOM 2424 C C . LYS A 1 317 ? -3.381 16.276 3.048 1.00 92.25 317 LYS A C 1
ATOM 2426 O O . LYS A 1 317 ? -2.575 15.640 2.371 1.00 92.25 317 LYS A O 1
ATOM 2431 N N . ASP A 1 318 ? -4.522 16.752 2.553 1.00 88.25 318 ASP A N 1
ATOM 2432 C CA . ASP A 1 318 ? -4.820 16.691 1.119 1.00 88.25 318 ASP A CA 1
ATOM 2433 C C . ASP A 1 318 ? -3.852 17.592 0.347 1.00 88.25 318 ASP A C 1
ATOM 2435 O O . ASP A 1 318 ? -3.960 18.817 0.341 1.00 88.25 318 ASP A O 1
ATOM 2439 N N . SER A 1 319 ? -2.876 16.953 -0.295 1.00 80.81 319 SER A N 1
ATOM 2440 C CA . SER A 1 319 ? -1.844 17.619 -1.091 1.00 80.81 319 SER A CA 1
ATOM 2441 C C . SER A 1 319 ? -2.390 18.320 -2.340 1.00 80.81 319 SER A C 1
ATOM 2443 O O . SER A 1 319 ? -1.705 19.169 -2.913 1.00 80.81 319 SER A O 1
ATOM 2445 N N . MET A 1 320 ? -3.612 17.984 -2.749 1.00 82.44 320 MET A N 1
ATOM 2446 C CA . MET A 1 320 ? -4.237 18.417 -3.993 1.00 82.44 320 MET A CA 1
ATOM 2447 C C . MET A 1 320 ? -5.462 19.326 -3.768 1.00 82.44 320 MET A C 1
ATOM 2449 O O . MET A 1 320 ? -5.978 19.865 -4.743 1.00 82.44 320 MET A O 1
ATOM 2453 N N . ALA A 1 321 ? -5.913 19.534 -2.523 1.00 75.38 321 ALA A N 1
ATOM 2454 C CA . ALA A 1 321 ? -7.058 20.402 -2.203 1.00 75.38 321 ALA A CA 1
ATOM 2455 C C . ALA A 1 321 ? -6.791 21.896 -2.462 1.00 75.38 321 ALA A C 1
ATOM 2457 O O . ALA A 1 321 ? -7.690 22.641 -2.854 1.00 75.38 321 ALA A O 1
ATOM 2458 N N . ASP A 1 322 ? -5.553 22.352 -2.271 1.00 64.06 322 ASP A N 1
ATOM 2459 C CA . ASP A 1 322 ? -5.217 23.768 -2.405 1.00 64.06 322 ASP A CA 1
ATOM 2460 C C . ASP A 1 322 ? -4.847 24.121 -3.853 1.00 64.06 322 ASP A C 1
ATOM 2462 O O . ASP A 1 322 ? -3.708 23.940 -4.292 1.00 64.06 322 ASP A O 1
ATOM 2466 N N . ALA A 1 323 ? -5.783 24.732 -4.588 1.00 55.53 323 ALA A N 1
ATOM 2467 C CA . ALA A 1 323 ? -5.552 25.257 -5.942 1.00 55.53 323 ALA A CA 1
ATOM 2468 C C . ALA A 1 323 ? -4.342 26.216 -6.027 1.00 55.53 323 ALA A C 1
ATOM 2470 O O . ALA A 1 323 ? -3.666 26.288 -7.054 1.00 55.53 323 ALA A O 1
ATOM 2471 N N . LYS A 1 324 ? -4.008 26.904 -4.923 1.00 54.06 324 LYS A N 1
ATOM 2472 C CA . LYS A 1 324 ? -2.813 27.757 -4.815 1.00 54.06 324 LYS A CA 1
ATOM 2473 C C . LYS A 1 324 ? -1.513 26.979 -5.038 1.00 54.06 324 LYS A C 1
ATOM 2475 O O . LYS A 1 324 ? -0.588 27.539 -5.616 1.00 54.06 324 LYS A O 1
ATOM 2480 N N . ASN A 1 325 ? -1.448 25.702 -4.658 1.00 55.72 325 ASN A N 1
ATOM 2481 C CA . ASN A 1 325 ? -0.259 24.868 -4.850 1.00 55.72 325 ASN A CA 1
ATOM 2482 C C . ASN A 1 325 ? -0.076 24.468 -6.315 1.00 55.72 325 ASN A C 1
ATOM 2484 O O . ASN A 1 325 ? 1.053 24.434 -6.797 1.00 55.72 325 ASN A O 1
ATOM 2488 N N . LEU A 1 326 ? -1.169 24.226 -7.045 1.00 58.28 326 LEU A N 1
ATOM 2489 C CA . LEU A 1 326 ? -1.110 23.917 -8.472 1.00 58.28 326 LEU A CA 1
ATOM 2490 C C . LEU A 1 326 ? -0.736 25.159 -9.292 1.00 58.28 326 LEU A C 1
ATOM 2492 O O . LEU A 1 326 ? 0.149 25.085 -10.141 1.00 58.28 326 LEU A O 1
ATOM 2496 N N . THR A 1 327 ? -1.327 26.316 -8.981 1.00 56.31 327 THR A N 1
ATOM 2497 C CA . THR A 1 327 ? -0.986 27.600 -9.615 1.00 56.31 327 THR A CA 1
ATOM 2498 C C . THR A 1 327 ? 0.450 28.020 -9.306 1.00 56.31 327 THR A C 1
ATOM 2500 O O . THR A 1 327 ? 1.171 28.434 -10.210 1.00 56.31 327 THR A O 1
ATOM 2503 N N . LEU A 1 328 ? 0.912 27.861 -8.060 1.00 56.53 328 LEU A N 1
ATOM 2504 C CA . LEU A 1 328 ? 2.300 28.137 -7.689 1.00 56.53 328 LEU A CA 1
ATOM 2505 C C . LEU A 1 328 ? 3.264 27.153 -8.363 1.00 56.53 328 LEU A C 1
ATOM 2507 O O . LEU A 1 328 ? 4.291 27.576 -8.879 1.00 56.53 328 LEU A O 1
ATOM 2511 N N . ALA A 1 329 ? 2.933 25.861 -8.431 1.00 56.69 329 ALA A N 1
ATOM 2512 C CA . ALA A 1 329 ? 3.752 24.877 -9.136 1.00 56.69 329 ALA A CA 1
ATOM 2513 C C . ALA A 1 329 ? 3.846 25.178 -10.642 1.00 56.69 329 ALA A C 1
ATOM 2515 O O . ALA A 1 329 ? 4.935 25.095 -11.209 1.00 56.69 329 ALA A O 1
ATOM 2516 N N . LEU A 1 330 ? 2.741 25.581 -11.278 1.00 61.81 330 LEU A N 1
ATOM 2517 C CA . LEU A 1 330 ? 2.706 25.990 -12.686 1.00 61.81 330 LEU A CA 1
ATOM 2518 C C . LEU A 1 330 ? 3.444 27.315 -12.936 1.00 61.81 330 LEU A C 1
ATOM 2520 O O . LEU A 1 330 ? 4.072 27.461 -13.980 1.00 61.81 330 LEU A O 1
ATOM 2524 N N . ALA A 1 331 ? 3.424 28.251 -11.985 1.00 64.06 331 ALA A N 1
ATOM 2525 C CA . ALA A 1 331 ? 4.132 29.528 -12.090 1.00 64.06 331 ALA A CA 1
ATOM 2526 C C . ALA A 1 331 ? 5.641 29.405 -11.807 1.00 64.06 331 ALA A C 1
ATOM 2528 O O . ALA A 1 331 ? 6.459 30.062 -12.450 1.00 64.06 331 ALA A O 1
ATOM 2529 N N . VAL A 1 332 ? 6.031 28.551 -10.857 1.00 63.12 332 VAL A N 1
ATOM 2530 C CA . VAL A 1 332 ? 7.425 28.403 -10.410 1.00 63.12 332 VAL A CA 1
ATOM 2531 C C . VAL A 1 332 ? 8.203 27.423 -11.286 1.00 63.12 332 VAL A C 1
ATOM 2533 O O . VAL A 1 332 ? 9.396 27.630 -11.502 1.00 63.12 332 VAL A O 1
ATOM 2536 N N . ALA A 1 333 ? 7.570 26.380 -11.837 1.00 61.56 333 ALA A N 1
ATOM 2537 C CA . ALA A 1 333 ? 8.273 25.379 -12.645 1.00 61.56 333 ALA A CA 1
ATOM 2538 C C . ALA A 1 333 ? 9.006 25.957 -13.882 1.00 61.56 333 ALA A C 1
ATOM 2540 O O . ALA A 1 333 ? 10.167 25.586 -14.085 1.00 61.56 333 ALA A O 1
ATOM 2541 N N . PRO A 1 334 ? 8.428 26.890 -14.670 1.00 65.31 334 PRO A N 1
ATOM 2542 C CA . PRO A 1 334 ? 9.131 27.529 -15.786 1.00 65.31 334 PRO A CA 1
ATOM 2543 C C . PRO A 1 334 ? 10.334 28.362 -15.320 1.00 65.31 334 PRO A C 1
ATOM 2545 O O . PRO A 1 334 ? 11.413 28.282 -15.908 1.00 65.31 334 PRO A O 1
ATOM 2548 N N . LEU A 1 335 ? 10.175 29.112 -14.224 1.00 69.50 335 LEU A N 1
ATOM 2549 C CA . LEU A 1 335 ? 11.211 29.987 -13.667 1.00 69.50 335 LEU A CA 1
ATOM 2550 C C . LEU A 1 335 ? 12.375 29.189 -13.067 1.00 69.50 335 LEU A C 1
ATOM 2552 O O . LEU A 1 335 ? 13.539 29.499 -13.317 1.00 69.50 335 LEU A O 1
ATOM 2556 N N . ALA A 1 336 ? 12.077 28.114 -12.336 1.00 64.75 336 ALA A N 1
ATOM 2557 C CA . ALA A 1 336 ? 13.083 27.204 -11.799 1.00 64.75 336 ALA A CA 1
ATOM 2558 C C . ALA A 1 336 ? 13.834 26.461 -12.920 1.00 64.75 336 ALA A C 1
ATOM 2560 O O . ALA A 1 336 ? 15.053 26.288 -12.841 1.00 64.75 336 ALA A O 1
ATOM 2561 N N . GLY A 1 337 ? 13.131 26.065 -13.988 1.00 61.41 337 GLY A N 1
ATOM 2562 C CA . GLY A 1 337 ? 13.730 25.469 -15.183 1.00 61.41 337 GLY A CA 1
ATOM 2563 C C . GLY A 1 337 ? 14.706 26.416 -15.888 1.00 61.41 337 GLY A C 1
ATOM 2564 O O . GLY A 1 337 ? 15.837 26.022 -16.186 1.00 61.41 337 GLY A O 1
ATOM 2565 N N . LEU A 1 338 ? 14.306 27.677 -16.080 1.00 70.00 338 LEU A N 1
ATOM 2566 C CA . LEU A 1 338 ? 15.147 28.730 -16.656 1.00 70.00 338 LEU A CA 1
ATOM 2567 C C . LEU A 1 338 ? 16.366 29.035 -15.779 1.00 70.00 338 LEU A C 1
ATOM 2569 O O . LEU A 1 338 ? 17.486 29.042 -16.286 1.00 70.00 338 LEU A O 1
ATOM 2573 N N . ALA A 1 339 ? 16.185 29.203 -14.467 1.00 67.44 339 ALA A N 1
ATOM 2574 C CA . ALA A 1 339 ? 17.280 29.473 -13.535 1.00 67.44 339 ALA A CA 1
ATOM 2575 C C . ALA A 1 339 ? 18.303 28.323 -13.491 1.00 67.44 339 ALA A C 1
ATOM 2577 O O . ALA A 1 339 ? 19.515 28.552 -13.545 1.00 67.44 339 ALA A O 1
ATOM 2578 N N . ALA A 1 340 ? 17.838 27.070 -13.472 1.00 65.06 340 ALA A N 1
ATOM 2579 C CA . ALA A 1 340 ? 18.711 25.900 -13.533 1.00 65.06 340 ALA A CA 1
ATOM 2580 C C . ALA A 1 340 ? 19.430 25.769 -14.890 1.00 65.06 340 ALA A C 1
ATOM 2582 O O . ALA A 1 340 ? 20.577 25.310 -14.942 1.00 65.06 340 ALA A O 1
ATOM 2583 N N . GLY A 1 341 ? 18.775 26.167 -15.986 1.00 72.75 341 GLY A N 1
ATOM 2584 C CA . GLY A 1 341 ? 19.378 26.261 -17.316 1.00 72.75 341 GLY A CA 1
ATOM 2585 C C . GLY A 1 341 ? 20.494 27.307 -17.368 1.00 72.75 341 GLY A C 1
ATOM 2586 O O . GLY A 1 341 ? 21.616 26.990 -17.771 1.00 72.75 341 GLY A O 1
ATOM 2587 N N . LEU A 1 342 ? 20.218 28.514 -16.869 1.00 71.81 342 LEU A N 1
ATOM 2588 C CA . LEU A 1 342 ? 21.153 29.640 -16.841 1.00 71.81 342 LEU A CA 1
ATOM 2589 C C . LEU A 1 342 ? 22.372 29.345 -15.958 1.00 71.81 342 LEU A C 1
ATOM 2591 O O . LEU A 1 342 ? 23.510 29.528 -16.386 1.00 71.81 342 LEU A O 1
ATOM 2595 N N . GLY A 1 343 ? 22.157 28.794 -14.759 1.00 69.19 343 GLY A N 1
ATOM 2596 C CA . GLY A 1 343 ? 23.242 28.412 -13.853 1.00 69.19 343 GLY A CA 1
ATOM 2597 C C . GLY A 1 343 ? 24.173 27.350 -14.450 1.00 69.19 343 GLY A C 1
ATOM 2598 O O . GLY A 1 343 ? 25.388 27.401 -14.258 1.00 69.19 343 GLY A O 1
ATOM 2599 N N . ARG A 1 344 ? 23.640 26.411 -15.245 1.00 65.06 344 ARG A N 1
ATOM 2600 C CA . ARG A 1 344 ? 24.456 25.413 -15.960 1.00 65.06 344 ARG A CA 1
ATOM 2601 C C . ARG A 1 344 ? 25.230 26.002 -17.125 1.00 65.06 344 ARG A C 1
ATOM 2603 O O . ARG A 1 344 ? 26.366 25.585 -17.346 1.00 65.06 344 ARG A O 1
ATOM 2610 N N . PHE A 1 345 ? 24.626 26.932 -17.858 1.00 71.62 345 PHE A N 1
ATOM 2611 C CA . PHE A 1 345 ? 25.298 27.647 -18.935 1.00 71.62 345 PHE A CA 1
ATOM 2612 C C . PHE A 1 345 ? 26.478 28.453 -18.380 1.00 71.62 345 PHE A C 1
ATOM 2614 O O . PHE A 1 345 ? 27.613 28.226 -18.790 1.00 71.62 345 PHE A O 1
ATOM 2621 N N . LEU A 1 346 ? 26.238 29.264 -17.345 1.00 71.38 346 LEU A N 1
ATOM 2622 C CA . LEU A 1 346 ? 27.264 30.068 -16.672 1.00 71.38 346 LEU A CA 1
ATOM 2623 C C . LEU A 1 346 ? 28.352 29.214 -15.998 1.00 71.38 346 LEU A C 1
ATOM 2625 O O . LEU A 1 346 ? 29.530 29.567 -16.006 1.00 71.38 346 LEU A O 1
ATOM 2629 N N . GLY A 1 347 ? 27.990 28.058 -15.434 1.00 70.19 347 GLY A N 1
ATOM 2630 C CA . GLY A 1 347 ? 28.958 27.113 -14.872 1.00 70.19 347 GLY A CA 1
ATOM 2631 C C . GLY A 1 347 ? 29.840 26.443 -15.933 1.00 70.19 347 GLY A C 1
ATOM 2632 O O . GLY A 1 347 ? 31.034 26.244 -15.702 1.00 70.19 347 GLY A O 1
ATOM 2633 N N . LYS A 1 348 ? 29.282 26.113 -17.108 1.00 69.44 348 LYS A N 1
ATOM 2634 C CA . LYS A 1 348 ? 30.051 25.579 -18.245 1.00 69.44 348 LYS A CA 1
ATOM 2635 C C . LYS A 1 348 ? 30.972 26.635 -18.851 1.00 69.44 348 LYS A C 1
ATOM 2637 O O . LYS A 1 348 ? 32.126 26.312 -19.111 1.00 69.44 348 LYS A O 1
ATOM 2642 N N . THR A 1 349 ? 30.508 27.872 -19.028 1.00 68.44 349 THR A N 1
ATOM 2643 C CA . THR A 1 349 ? 31.344 28.962 -19.559 1.00 68.44 349 THR A CA 1
ATOM 2644 C C . THR A 1 349 ? 32.483 29.309 -18.606 1.00 68.44 349 THR A C 1
ATOM 2646 O O . THR A 1 349 ? 33.613 29.453 -19.058 1.00 68.44 349 THR A O 1
ATOM 2649 N N . ARG A 1 350 ? 32.247 29.319 -17.285 1.00 69.94 350 ARG A N 1
ATOM 2650 C CA . ARG A 1 350 ? 33.319 29.473 -16.283 1.00 69.94 350 ARG A CA 1
ATOM 2651 C C . ARG A 1 350 ? 34.359 28.353 -16.333 1.00 69.94 350 ARG A C 1
ATOM 2653 O O . ARG A 1 350 ? 35.546 28.640 -16.239 1.00 69.94 350 ARG A O 1
ATOM 2660 N N . LYS A 1 351 ? 33.943 27.091 -16.491 1.00 67.44 351 LYS A N 1
ATOM 2661 C CA . LYS A 1 351 ? 34.885 25.963 -16.616 1.00 67.44 351 LYS A CA 1
ATOM 2662 C C . LYS A 1 351 ? 35.690 26.012 -17.916 1.00 67.44 351 LYS A C 1
ATOM 2664 O O . LYS A 1 351 ? 36.881 25.741 -17.873 1.00 67.44 351 LYS A O 1
ATOM 2669 N N . LEU A 1 352 ? 35.058 26.388 -19.028 1.00 62.66 352 LEU A N 1
ATOM 2670 C CA . LEU A 1 352 ? 35.726 26.571 -20.322 1.00 62.66 352 LEU A CA 1
ATOM 2671 C C . LEU A 1 352 ? 36.718 27.744 -20.291 1.00 62.66 352 LEU A C 1
ATOM 2673 O O . LEU A 1 352 ? 37.823 27.617 -20.808 1.00 62.66 352 LEU A O 1
ATOM 2677 N N . ALA A 1 353 ? 36.360 28.847 -19.627 1.00 60.25 353 ALA A N 1
ATOM 2678 C CA . ALA A 1 353 ? 37.252 29.986 -19.413 1.00 60.25 353 ALA A CA 1
ATOM 2679 C C . ALA A 1 353 ? 38.441 29.630 -18.500 1.00 60.25 353 ALA A C 1
ATOM 2681 O O . ALA A 1 353 ? 39.561 30.047 -18.769 1.00 60.25 353 ALA A O 1
ATOM 2682 N N . ALA A 1 354 ? 38.224 28.812 -17.464 1.00 60.62 354 ALA A N 1
ATOM 2683 C CA . ALA A 1 354 ? 39.291 28.343 -16.578 1.00 60.62 354 ALA A CA 1
ATOM 2684 C C . ALA A 1 354 ? 40.245 27.337 -17.252 1.00 60.62 354 ALA A C 1
ATOM 2686 O O . ALA A 1 354 ? 41.427 27.323 -16.931 1.00 60.62 354 ALA A O 1
ATOM 2687 N N . SER A 1 355 ? 39.766 26.520 -18.200 1.00 56.91 355 SER A N 1
ATOM 2688 C CA . SER A 1 355 ? 40.613 25.600 -18.979 1.00 56.91 355 SER A CA 1
ATOM 2689 C C . SER A 1 355 ? 41.350 26.261 -20.149 1.00 56.91 355 SER A C 1
ATOM 2691 O O . SER A 1 355 ? 42.229 25.638 -20.731 1.00 56.91 355 SER A O 1
ATOM 2693 N N . ALA A 1 356 ? 40.976 27.491 -20.516 1.00 56.97 356 ALA A N 1
ATOM 2694 C CA . ALA A 1 356 ? 41.607 28.275 -21.579 1.00 56.97 356 ALA A CA 1
ATOM 2695 C C . ALA A 1 356 ? 42.656 29.275 -21.052 1.00 56.97 356 ALA A C 1
ATOM 2697 O O . ALA A 1 356 ? 43.235 30.023 -21.838 1.00 56.97 356 ALA A O 1
ATOM 2698 N N . ALA A 1 357 ? 42.902 29.304 -19.737 1.00 52.91 357 ALA A N 1
ATOM 2699 C CA . ALA A 1 357 ? 43.975 30.103 -19.160 1.00 52.91 357 ALA A CA 1
ATOM 2700 C C . ALA A 1 357 ? 45.339 29.507 -19.575 1.00 52.91 357 ALA A C 1
ATOM 2702 O O . ALA A 1 357 ? 45.562 28.313 -19.354 1.00 52.91 357 ALA A O 1
ATOM 2703 N N . PRO A 1 358 ? 46.248 30.290 -20.189 1.00 53.31 358 PRO A N 1
ATOM 2704 C CA . PRO A 1 358 ? 47.571 29.796 -20.557 1.00 53.31 358 PRO A CA 1
ATOM 2705 C C . PRO A 1 358 ? 48.367 29.427 -19.293 1.00 53.31 358 PRO A C 1
ATOM 2707 O O . PRO A 1 358 ? 48.172 30.061 -18.251 1.00 53.31 358 PRO A O 1
ATOM 2710 N N . PRO A 1 359 ? 49.261 28.420 -19.344 1.00 49.44 359 PRO A N 1
ATOM 2711 C CA . PRO A 1 359 ? 50.109 28.107 -18.202 1.00 49.44 359 PRO A CA 1
ATOM 2712 C C . PRO A 1 359 ? 50.958 29.335 -17.847 1.00 49.44 359 PRO A C 1
ATOM 2714 O O . PRO A 1 359 ? 51.522 29.983 -18.731 1.00 49.44 359 PRO A O 1
ATOM 2717 N N . ALA A 1 360 ? 51.022 29.661 -16.554 1.00 52.91 360 ALA A N 1
ATOM 2718 C CA . ALA A 1 360 ? 51.869 30.735 -16.047 1.00 52.91 360 ALA A CA 1
ATOM 2719 C C . ALA A 1 360 ? 53.324 30.505 -16.492 1.00 52.91 360 ALA A C 1
ATOM 2721 O O . ALA A 1 360 ? 53.834 29.385 -16.392 1.00 52.91 360 ALA A O 1
ATOM 2722 N N . SER A 1 361 ? 53.974 31.546 -17.020 1.00 50.84 361 SER A N 1
ATOM 2723 C CA . SER A 1 361 ? 55.362 31.443 -17.470 1.00 50.84 361 SER A CA 1
ATOM 2724 C C . SER A 1 361 ? 56.307 31.243 -16.273 1.00 50.84 361 SER A C 1
ATOM 2726 O O . SER A 1 361 ? 56.057 31.775 -15.187 1.00 50.84 361 SER A O 1
ATOM 2728 N N . PRO A 1 362 ? 57.399 30.476 -16.433 1.00 50.53 362 PRO A N 1
ATOM 2729 C CA . PRO A 1 362 ? 58.362 30.259 -15.367 1.00 50.53 362 PRO A CA 1
ATOM 2730 C C . PRO A 1 362 ? 59.334 31.440 -15.333 1.00 50.53 362 PRO A C 1
ATOM 2732 O O . PRO A 1 362 ? 60.358 31.432 -16.011 1.00 50.53 362 PRO A O 1
ATOM 2735 N N . ALA A 1 363 ? 59.014 32.477 -14.565 1.00 49.06 363 ALA A N 1
ATOM 2736 C CA . ALA A 1 363 ? 59.935 33.585 -14.334 1.00 49.06 363 ALA A CA 1
ATOM 2737 C C . ALA A 1 363 ? 59.742 34.196 -12.943 1.00 49.06 363 ALA A C 1
ATOM 2739 O O . ALA A 1 363 ? 59.403 35.363 -12.834 1.00 49.06 363 ALA A O 1
ATOM 2740 N N . GLU A 1 364 ? 59.957 33.403 -11.890 1.00 46.66 364 GLU A N 1
ATOM 2741 C CA . GLU A 1 364 ? 60.285 33.908 -10.544 1.00 46.66 364 GLU A CA 1
ATOM 2742 C C . GLU A 1 364 ? 60.789 32.758 -9.655 1.00 46.66 364 GLU A C 1
ATOM 2744 O O . GLU A 1 364 ? 60.175 32.333 -8.684 1.00 46.66 364 GLU A O 1
ATOM 2749 N N . ALA A 1 365 ? 61.937 32.194 -10.030 1.00 44.97 365 ALA A N 1
ATOM 2750 C CA . ALA A 1 365 ? 62.681 31.259 -9.191 1.00 44.97 365 ALA A CA 1
ATOM 2751 C C . ALA A 1 365 ? 64.180 31.533 -9.324 1.00 44.97 365 ALA A C 1
ATOM 2753 O O . ALA A 1 365 ? 64.938 30.668 -9.738 1.00 44.97 365 ALA A O 1
ATOM 2754 N N . GLN A 1 366 ? 64.601 32.768 -9.044 1.00 49.97 366 GLN A N 1
ATOM 2755 C CA . GLN A 1 366 ? 66.003 33.107 -8.781 1.00 49.97 366 GLN A CA 1
ATOM 2756 C C . GLN A 1 366 ? 66.095 34.547 -8.267 1.00 49.97 366 GLN A C 1
ATOM 2758 O O . GLN A 1 366 ? 66.198 35.489 -9.046 1.00 49.97 366 GLN A O 1
ATOM 2763 N N . LYS A 1 367 ? 66.037 34.707 -6.943 1.00 45.66 367 LYS A N 1
ATOM 2764 C CA . LYS A 1 367 ? 66.748 35.741 -6.171 1.00 45.66 367 LYS A CA 1
ATOM 2765 C C . LYS A 1 367 ? 66.482 35.498 -4.689 1.00 45.66 367 LYS A C 1
ATOM 2767 O O . LYS A 1 367 ? 65.407 35.796 -4.186 1.00 45.66 367 LYS A O 1
ATOM 2772 N N . GLY A 1 368 ? 67.463 34.906 -4.018 1.00 38.31 368 GLY A N 1
ATOM 2773 C CA . GLY A 1 368 ? 67.394 34.619 -2.588 1.00 38.31 368 GLY A CA 1
ATOM 2774 C C . GLY A 1 368 ? 68.466 33.638 -2.134 1.00 38.31 368 GLY A C 1
ATOM 2775 O O . GLY A 1 368 ? 68.142 32.609 -1.557 1.00 38.31 368 GLY A O 1
ATOM 2776 N N . GLY A 1 369 ? 69.730 33.926 -2.442 1.00 38.81 369 GLY A N 1
ATOM 2777 C CA . GLY A 1 369 ? 70.882 33.251 -1.854 1.00 38.81 369 GLY A CA 1
ATOM 2778 C C . GLY A 1 369 ? 71.991 34.272 -1.608 1.00 38.81 369 GLY A C 1
ATOM 2779 O O . GLY A 1 369 ? 72.282 35.042 -2.523 1.00 38.81 369 GLY A O 1
ATOM 2780 N N . LEU A 1 370 ? 72.591 34.199 -0.409 1.00 40.00 370 LEU A N 1
ATOM 2781 C CA . LEU A 1 370 ? 73.740 34.966 0.118 1.00 40.00 370 LEU A CA 1
ATOM 2782 C C . LEU A 1 370 ? 73.353 36.396 0.562 1.00 40.00 370 LEU A C 1
ATOM 2784 O O . LEU A 1 370 ? 72.877 37.181 -0.250 1.00 40.00 370 LEU A O 1
ATOM 2788 N N . SER A 1 371 ? 73.431 36.780 1.841 1.00 38.72 371 SER A N 1
ATOM 2789 C CA . SER A 1 371 ? 74.442 36.507 2.883 1.00 38.72 371 SER A CA 1
ATOM 2790 C C . SER A 1 371 ? 73.846 36.412 4.283 1.00 38.72 371 SER A C 1
ATOM 2792 O O . SER A 1 371 ? 72.777 37.025 4.500 1.00 38.72 371 SER A O 1
#

pLDDT: mean 84.05, std 18.71, range [32.94, 98.75]

Radius of gyration: 27.48 Å; chains: 1; bounding box: 101×77×74 Å

Sequence (371 aa):
MAQNISRRAFLKTGLTAAAGLAATGLALPQAVQASQGGELCTLLDLSKCIGCEACVEACREQWQAGLPDPAGPIPRSLPPRVPIEDWSRRKDVQDRLTPYNFLYLEHLEVPHQGRQVELHLPRRCMHCSNPPCSNLCPFGACQTESNGAVHIEQDVCLGGAKCKNVCPWHIPQRQSGVGLYLSLMPQYMGNGVMRKCHRCLPLLAQGQAPRCIEACPQQVQSIGPRREQEGKAEALARDMAHKDGASPEKWRDYVYGLMENGGTNTIYVAPLPFKEINAALLQDHQERAEKDRAAEQKAGRRPEAGNLGRPHLGPVKDSMADAKNLTLALAVAPLAGLAAGLGRFLGKTRKLAASAAPPASPAEAQKGGLS

Foldseek 3Di:
DDDDDDPVNVVVVVVVVVPPVVPPPPPQPVQLVVQPQFAKFKEFEFVLDPPPCLLQVLCLVPPQPPDDDFDPPFAAAVVNDDDADACNVPLVDQQFAALRGQWHKDWFFFDDPNDTDITIDIDFDQLFQQQCLQVVPPQNQFHADSNSFTFGNFQRAQAPCPSLVPGLFSQKYFHFRDHDCVVPPSHHTGGGGIGHDRLPVVQSVVSHHRSSQVRDPRNSMDMHGPVVSVVVLLVLLQVLCVVSVHDSVCSVQQKAQCPALHGGSYIYGYSDGLVRVLVRLVVVQVVVLVVQCVVCVVVVHHRDDDRPRRGGRDGHYNPPPDPVNVVCCVVVVVVVVVVVVVVVVVVVVVVVVVVPDDPDDPDDDDDDDDD

Secondary structure (DSSP, 8-state):
------HHHHHHHHHHHSSGGGSS-----HHHHTTTTS-EEEEEEGGG--S--HHHHHHHHHHTTTPPPPPSSPPPPSSS-SPP---TT-TT--SS-BTTBS-EEEEEEEEETTEEEEEEEEE----BSS-HHHHT-TTS-EEE-TTS-EEE-TTT-----HHHHH-TT---EEESS-STHHHH-TTTS--SEEE---TTHHHHHTTPPPHHHHT-TT--EEEEEHHHHHHHHHHHHHHHHHHTT--GGGGGGGEESSSGGG-BSEEEE-SS-HHHHHHHHHHHHHHHHHHHHHHHHHTTPPPPPS--S----S----TTS-HHHHHHHHHHHHHHHHHHHHHHHHHHHHHHHHHTSPPPPS---------